Protein AF-K2EXJ9-F1 (afdb_monomer)

Foldseek 3Di:
DVLLVCLLPQDCLLPPVSLVVSVVSLVCCVVPPLVVDDPLVNLLSLLSVLLSCCQNVLALVSLPVSCVPPVVVLLPDPADDLSSLSNLSSLLSSCSSCVDDRPPVSLVSVLVVLLVNLVVDDLNCLSSSLNSLVSSLVSCVVVVVLCPCVSSLVSNVVSCVRNVPCVCVLVSLLSVLLSCCSPVVNNVVSVVSLVVSLVVCVVVVNPSSNVVSVVVNVVSVVVSVVVVD

Nearest PDB structures (foldseek):
  5fd4-assembly2_B  TM=7.852E-01  e=5.693E-10  Streptococcus suis 05ZYH33
  5jub-assembly1_B  TM=9.046E-01  e=5.751E-08  Streptococcus thermophilus LMD-9
  6hua-assembly2_B  TM=8.980E-01  e=5.751E-08  Streptococcus vestibularis F0396
  6hu8-assembly1_A  TM=8.448E-01  e=1.512E-07  Streptococcus vestibularis F0396
  6hua-assembly1_A  TM=8.715E-01  e=3.193E-07  Streptococcus vestibularis F0396

Secondary structure (DSSP, 8-state):
-HHHHHHHH---TT-HHHHHHHHHHHHHHHHHTGGGS-HHHHHHHHHHHHHHHHHHH--THHHHHHHHHHHHHHHH-SS--HHHHHHHHHHHHHHHH-TTTS-HHHHHHHHHHHHHHTTT--HHHHHHHHHHHHHHHHHHHHTT-GGGHHHHHHHHHHHHHHHT--TTHHHHHHHHHHIIIIIT--HHHHHHHHHHHHHHH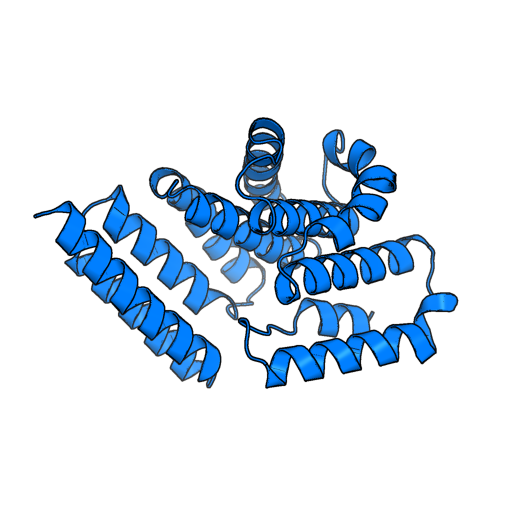HHTT-HHHHHHHHHHHHHHHHHHHHHH-

Structure (mmCIF, N/CA/C/O backbone):
data_AF-K2EXJ9-F1
#
_entry.id   AF-K2EXJ9-F1
#
loop_
_atom_site.group_PDB
_atom_site.id
_atom_site.type_symbol
_atom_site.label_atom_id
_atom_site.label_alt_id
_atom_site.label_comp_id
_atom_site.label_asym_id
_atom_site.label_entity_id
_atom_site.label_seq_id
_atom_site.pdbx_PDB_ins_code
_atom_site.Cartn_x
_atom_site.Cartn_y
_atom_site.Cartn_z
_atom_site.occupancy
_atom_site.B_iso_or_equiv
_atom_site.auth_seq_id
_atom_site.auth_comp_id
_atom_site.auth_asym_id
_atom_site.auth_atom_id
_atom_site.pdbx_PDB_model_num
ATOM 1 N N . LEU A 1 1 ? 4.238 1.779 -22.503 1.00 58.62 1 LEU A N 1
ATOM 2 C CA . LEU A 1 1 ? 3.361 2.870 -21.999 1.00 58.62 1 LEU A CA 1
ATOM 3 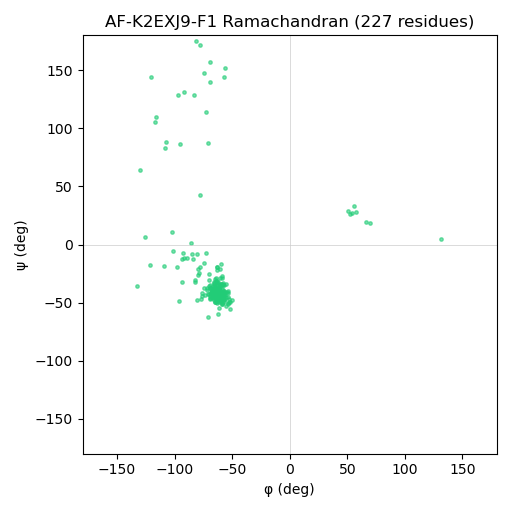C C . LEU A 1 1 ? 1.957 2.392 -21.604 1.00 58.62 1 LEU A C 1
ATOM 5 O O . LEU A 1 1 ? 1.686 2.400 -20.415 1.00 58.62 1 LEU A O 1
ATOM 9 N N . ILE A 1 2 ? 1.091 1.908 -22.511 1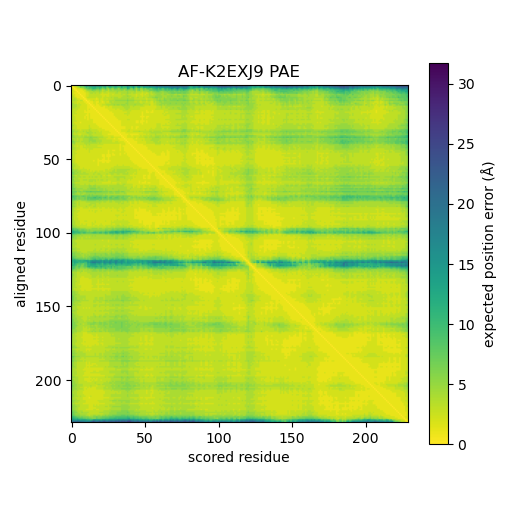.00 69.56 2 ILE A N 1
ATOM 10 C CA . ILE A 1 2 ? -0.303 1.535 -22.151 1.00 69.56 2 ILE A CA 1
ATOM 11 C C . ILE A 1 2 ? -0.388 0.319 -21.208 1.00 69.56 2 ILE A C 1
ATOM 13 O O . ILE A 1 2 ? -1.152 0.341 -20.249 1.00 69.56 2 ILE A O 1
ATOM 17 N N . LEU A 1 3 ? 0.386 -0.744 -21.454 1.00 73.81 3 LEU A N 1
ATOM 18 C CA . LEU A 1 3 ? 0.335 -1.952 -20.615 1.00 73.81 3 LEU A CA 1
ATOM 19 C C . LEU A 1 3 ? 0.955 -1.731 -19.229 1.00 73.81 3 LEU A C 1
ATOM 21 O O . LEU A 1 3 ? 0.366 -2.152 -18.241 1.00 73.81 3 LEU A O 1
ATOM 25 N N . LYS A 1 4 ? 2.061 -0.978 -19.140 1.00 75.31 4 LYS A N 1
ATOM 26 C CA . LYS A 1 4 ? 2.640 -0.533 -17.859 1.00 75.31 4 LYS A CA 1
ATOM 27 C C . LYS A 1 4 ? 1.626 0.262 -17.035 1.00 75.31 4 LYS A C 1
ATOM 29 O O . LYS A 1 4 ? 1.431 -0.023 -15.862 1.00 75.31 4 LYS A O 1
ATOM 34 N N . ASP A 1 5 ? 0.942 1.219 -17.660 1.00 81.56 5 ASP A N 1
ATOM 35 C CA . ASP A 1 5 ? -0.087 2.019 -16.992 1.00 81.56 5 ASP A CA 1
ATOM 36 C C . ASP A 1 5 ? -1.252 1.151 -16.485 1.00 81.56 5 ASP A C 1
ATOM 38 O O . ASP A 1 5 ? -1.730 1.357 -15.371 1.00 81.56 5 ASP A O 1
ATOM 42 N N . LYS A 1 6 ? -1.655 0.122 -17.245 1.00 85.50 6 LYS A N 1
ATOM 43 C CA . LYS A 1 6 ? -2.647 -0.868 -16.795 1.00 85.50 6 LYS A CA 1
ATOM 44 C C . LYS A 1 6 ? -2.152 -1.710 -15.616 1.00 85.50 6 LYS A C 1
ATOM 46 O O . LYS A 1 6 ? -2.871 -1.798 -14.628 1.00 85.50 6 LYS A O 1
ATOM 51 N N . LEU A 1 7 ? -0.947 -2.282 -15.691 1.00 86.88 7 LEU A N 1
ATOM 52 C CA . LEU A 1 7 ? -0.342 -3.078 -14.607 1.00 86.88 7 LEU A CA 1
ATOM 53 C C . LEU A 1 7 ? -0.260 -2.288 -13.304 1.00 86.88 7 LEU A C 1
ATOM 55 O O . LEU A 1 7 ? -0.573 -2.788 -12.219 1.00 86.88 7 LEU A O 1
ATOM 59 N N . ILE A 1 8 ? 0.146 -1.028 -13.441 1.00 83.88 8 ILE A N 1
ATOM 60 C CA . ILE A 1 8 ? 0.188 -0.078 -12.352 1.00 83.88 8 ILE A CA 1
ATOM 61 C C . ILE A 1 8 ? -1.237 0.135 -11.834 1.00 83.88 8 ILE A C 1
ATOM 63 O O . ILE A 1 8 ? -1.488 -0.166 -10.677 1.00 83.88 8 ILE A O 1
ATOM 67 N N . LYS A 1 9 ? -2.190 0.597 -12.649 1.00 85.75 9 LYS A N 1
ATOM 68 C CA . LYS A 1 9 ? -3.523 1.026 -12.183 1.00 85.75 9 LYS A CA 1
ATOM 69 C C . LYS A 1 9 ? -4.436 -0.093 -11.696 1.00 85.75 9 LYS A C 1
ATOM 71 O O . LYS A 1 9 ? -5.304 0.175 -10.869 1.00 85.75 9 LYS A O 1
ATOM 76 N N . PHE A 1 10 ? -4.246 -1.320 -12.163 1.00 88.94 10 PHE A N 1
ATOM 77 C CA . PHE A 1 10 ? -5.118 -2.436 -11.823 1.00 88.94 10 PHE A CA 1
ATOM 78 C C . PHE A 1 10 ? -4.905 -2.906 -10.372 1.00 88.94 10 PHE A C 1
ATOM 80 O O . PHE A 1 10 ? -3.827 -3.394 -10.002 1.00 88.94 10 PHE A O 1
ATOM 87 N N . GLN A 1 11 ? -5.938 -2.717 -9.544 1.00 87.44 11 GLN A N 1
ATOM 88 C CA . GLN A 1 11 ? -5.951 -3.058 -8.121 1.00 87.44 11 GLN A CA 1
ATOM 89 C C . GLN A 1 11 ? -6.609 -4.411 -7.897 1.00 87.44 11 GLN A C 1
ATOM 91 O O . GLN A 1 11 ? -7.740 -4.622 -8.329 1.00 87.44 11 GLN A O 1
ATOM 96 N N . THR A 1 12 ? -5.931 -5.290 -7.165 1.00 91.19 12 THR A N 1
ATOM 97 C CA . THR A 1 12 ? -6.462 -6.619 -6.855 1.00 91.19 12 THR A CA 1
ATOM 98 C C . THR A 1 12 ? -7.204 -6.658 -5.529 1.00 91.19 12 THR A C 1
ATOM 100 O O . THR A 1 12 ? -8.147 -7.417 -5.396 1.00 91.19 12 THR A O 1
ATOM 103 N N . TYR A 1 13 ? -6.804 -5.850 -4.540 1.00 88.50 13 TYR A N 1
ATOM 104 C CA . TYR A 1 13 ? -7.339 -5.914 -3.168 1.00 88.50 13 TYR A CA 1
ATOM 105 C C . TYR A 1 13 ? -7.316 -7.335 -2.567 1.00 88.50 13 TYR A C 1
ATOM 107 O O . TYR A 1 13 ? -8.157 -7.678 -1.735 1.00 88.50 13 TYR A O 1
ATOM 115 N N . GLY A 1 14 ? -6.352 -8.157 -3.003 1.00 88.56 14 GLY A N 1
ATOM 116 C CA . GLY A 1 14 ? -6.221 -9.560 -2.604 1.00 88.56 14 GLY A CA 1
ATOM 117 C C . GLY A 1 14 ? -7.360 -10.467 -3.081 1.00 88.56 14 GLY A C 1
ATOM 118 O O . GLY A 1 14 ? -7.608 -11.480 -2.445 1.00 88.56 14 GLY A O 1
ATOM 119 N N . ASP A 1 15 ? -8.130 -10.059 -4.088 1.00 95.56 15 ASP A N 1
ATOM 120 C CA . ASP A 1 15 ? -9.179 -10.873 -4.710 1.00 95.56 15 ASP A CA 1
ATOM 121 C C . ASP A 1 15 ? -8.586 -11.813 -5.763 1.00 95.56 15 ASP A C 1
ATOM 123 O O . ASP A 1 15 ? -7.839 -11.353 -6.629 1.00 95.56 15 ASP A O 1
ATOM 127 N N . ASP A 1 16 ? -8.917 -13.103 -5.676 1.00 95.12 16 ASP A N 1
ATOM 128 C CA . ASP A 1 16 ? -8.298 -14.165 -6.480 1.00 95.12 16 ASP A CA 1
ATOM 129 C C . ASP A 1 16 ? -8.562 -13.983 -7.983 1.00 95.12 16 ASP A C 1
ATOM 131 O O . ASP A 1 16 ? -7.632 -14.072 -8.785 1.00 95.12 16 ASP A O 1
ATOM 135 N N . ASP A 1 17 ? -9.790 -13.616 -8.372 1.00 95.69 17 ASP A N 1
ATOM 136 C CA . ASP A 1 17 ? -10.13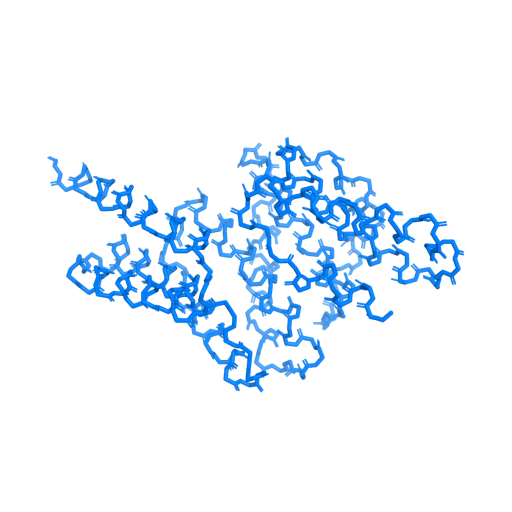9 -13.373 -9.778 1.00 95.69 17 ASP A CA 1
ATOM 137 C C . ASP A 1 17 ? -9.331 -12.193 -10.344 1.00 95.69 17 ASP A C 1
ATOM 139 O O . ASP A 1 17 ? -8.814 -12.235 -11.465 1.00 95.69 17 ASP A O 1
ATOM 143 N N . ARG A 1 18 ? -9.169 -11.116 -9.562 1.00 96.00 18 ARG A N 1
ATOM 144 C CA . ARG A 1 18 ? -8.326 -9.979 -9.966 1.00 96.00 18 ARG A CA 1
ATOM 145 C C . ARG A 1 18 ? -6.839 -10.334 -9.961 1.00 96.00 18 ARG A C 1
ATOM 147 O O . ARG A 1 18 ? -6.106 -9.811 -10.798 1.00 96.00 18 ARG A O 1
ATOM 154 N N . ILE A 1 19 ? -6.369 -11.168 -9.037 1.00 96.81 19 ILE A N 1
ATOM 155 C CA . ILE A 1 19 ? -4.983 -11.658 -9.031 1.00 96.81 19 ILE A CA 1
ATOM 156 C C . ILE A 1 19 ? -4.705 -12.396 -10.340 1.00 96.81 19 ILE A C 1
ATOM 158 O O . ILE A 1 19 ? -3.791 -11.986 -11.054 1.00 96.81 19 ILE A O 1
ATOM 162 N N . GLN A 1 20 ? -5.566 -13.341 -10.725 1.00 96.44 20 GLN A N 1
ATOM 163 C CA . GLN A 1 20 ? -5.427 -14.085 -11.977 1.00 96.44 20 GLN A CA 1
ATOM 164 C C . GLN A 1 20 ? -5.403 -13.155 -13.203 1.00 96.44 20 GLN A C 1
ATOM 166 O O . GLN A 1 20 ? -4.515 -13.245 -14.048 1.00 96.44 20 GLN A O 1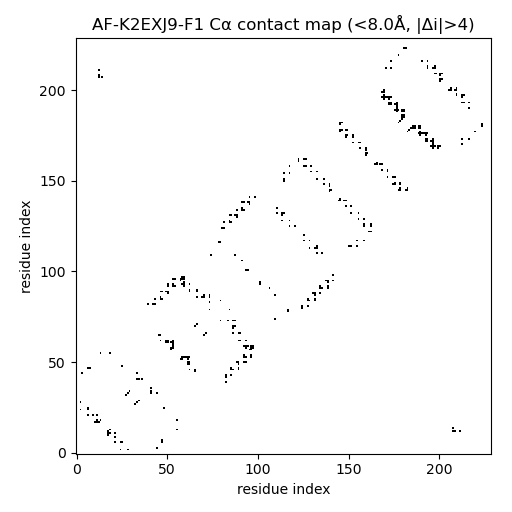
ATOM 171 N N . VAL A 1 21 ? -6.324 -12.188 -13.287 1.00 95.44 21 VAL A N 1
ATOM 172 C CA . VAL A 1 21 ? -6.333 -11.209 -14.395 1.00 95.44 21 VAL A CA 1
ATOM 173 C C . VAL A 1 21 ? -5.030 -10.404 -14.455 1.00 95.44 21 VAL A C 1
ATOM 175 O O . VAL A 1 21 ? -4.576 -10.007 -15.534 1.00 95.44 21 VAL A O 1
ATOM 178 N N . LYS A 1 22 ? -4.426 -10.116 -13.298 1.00 95.56 22 LYS A N 1
ATOM 179 C CA . LYS A 1 22 ? -3.161 -9.388 -13.233 1.00 95.56 22 LYS A CA 1
ATOM 180 C C . LYS A 1 22 ? -1.977 -10.264 -13.649 1.00 95.56 22 LYS A C 1
ATOM 182 O O . LYS A 1 22 ? -1.106 -9.744 -14.344 1.00 95.56 22 LYS A O 1
ATOM 187 N N . GLU A 1 23 ? -1.975 -11.547 -13.296 1.00 95.88 23 GLU A N 1
ATOM 188 C CA . GLU A 1 23 ? -0.999 -12.542 -13.770 1.00 95.88 23 GLU A CA 1
ATOM 189 C C . GLU A 1 23 ? -1.028 -12.657 -15.298 1.00 95.88 23 GLU A C 1
ATOM 191 O O . GLU A 1 23 ? -0.008 -12.426 -15.946 1.00 95.88 23 GLU A O 1
ATOM 196 N N . GLU A 1 24 ? -2.209 -12.849 -15.894 1.00 95.12 24 GLU A N 1
ATOM 197 C CA . GLU A 1 24 ? -2.384 -12.914 -17.357 1.00 95.12 24 GLU A CA 1
ATOM 198 C C . GLU A 1 24 ? -1.886 -11.633 -18.059 1.00 95.12 24 GLU A C 1
ATOM 200 O O . GLU A 1 24 ? -1.343 -11.655 -19.171 1.00 95.12 24 GLU A O 1
ATOM 205 N N . LEU A 1 25 ? -2.057 -10.471 -17.414 1.00 94.50 25 LEU A N 1
ATOM 206 C CA . LEU A 1 25 ? -1.555 -9.203 -17.940 1.00 94.50 25 LEU A CA 1
ATOM 207 C C . LEU A 1 25 ? -0.023 -9.142 -17.928 1.00 94.50 25 LEU A C 1
ATOM 209 O O . LEU A 1 25 ? 0.558 -8.576 -18.859 1.00 94.50 25 LEU A O 1
ATOM 213 N N . PHE A 1 26 ? 0.623 -9.692 -16.900 1.00 95.38 26 PHE A N 1
ATOM 214 C CA . PHE A 1 26 ? 2.076 -9.793 -16.840 1.00 95.38 26 PHE A CA 1
ATOM 215 C C . PHE A 1 26 ? 2.621 -10.796 -17.854 1.00 95.38 26 PHE A C 1
ATOM 217 O O . PHE A 1 26 ? 3.529 -10.433 -18.603 1.00 95.38 26 PHE A O 1
ATOM 224 N N . GLU A 1 27 ? 2.033 -11.991 -17.959 1.00 95.19 27 GLU A N 1
ATOM 225 C CA . GLU A 1 27 ? 2.410 -13.001 -18.961 1.00 95.19 27 GLU A CA 1
ATOM 226 C C . GLU A 1 27 ? 2.423 -12.392 -20.363 1.00 95.19 27 GLU A C 1
ATOM 228 O O . GLU A 1 27 ? 3.436 -12.420 -21.062 1.00 95.19 27 GLU A O 1
ATOM 233 N N . ARG A 1 28 ? 1.349 -11.685 -20.729 1.00 93.38 28 ARG A N 1
ATOM 234 C CA . ARG A 1 28 ? 1.260 -10.984 -22.014 1.00 93.38 28 ARG A CA 1
ATOM 235 C C . ARG A 1 28 ? 2.365 -9.942 -22.214 1.00 93.38 28 ARG A C 1
ATOM 237 O O . ARG A 1 28 ? 2.785 -9.694 -23.346 1.00 93.38 28 ARG A O 1
ATOM 244 N N . VAL A 1 29 ? 2.788 -9.260 -21.149 1.00 93.56 29 VAL A N 1
ATOM 245 C CA . VAL A 1 29 ? 3.884 -8.282 -21.209 1.00 93.56 29 VAL A CA 1
ATOM 246 C C . VAL A 1 29 ? 5.209 -8.992 -21.473 1.00 93.56 29 VAL A C 1
ATOM 248 O O . VAL A 1 29 ? 5.937 -8.562 -22.373 1.00 93.56 29 VAL A O 1
ATOM 251 N N . TYR A 1 30 ? 5.484 -10.083 -20.758 1.00 94.50 30 TYR A N 1
ATOM 252 C CA . TYR A 1 30 ? 6.691 -10.890 -20.931 1.00 94.50 30 TYR A CA 1
ATOM 253 C C . TYR A 1 30 ? 6.762 -11.554 -22.310 1.00 94.50 30 TYR A C 1
ATOM 255 O O . TYR A 1 30 ? 7.774 -11.421 -22.991 1.00 94.50 30 TYR A O 1
ATOM 263 N N . GLU A 1 31 ? 5.677 -12.168 -22.781 1.00 94.69 31 GLU A N 1
ATOM 264 C CA . GLU A 1 31 ? 5.664 -12.913 -24.046 1.00 94.69 31 GLU A CA 1
ATOM 265 C C . GLU A 1 31 ? 5.782 -12.040 -25.300 1.00 94.69 31 GLU A C 1
ATOM 267 O O . GLU A 1 31 ? 6.248 -12.506 -26.342 1.00 94.69 31 GLU A O 1
ATOM 272 N N . HIS A 1 32 ? 5.290 -10.800 -25.259 1.00 92.75 32 HIS A N 1
ATOM 273 C CA . HIS A 1 32 ? 5.116 -10.005 -26.481 1.00 92.75 32 HIS A CA 1
ATOM 274 C C . HIS A 1 32 ? 5.878 -8.684 -26.500 1.00 92.75 32 HIS A C 1
ATOM 276 O O . HIS A 1 32 ? 6.020 -8.097 -27.575 1.00 92.75 32 HIS A O 1
ATOM 282 N N . TYR A 1 33 ? 6.322 -8.175 -25.348 1.00 91.38 33 TYR A N 1
ATOM 283 C CA . TYR A 1 33 ? 6.849 -6.811 -25.267 1.00 91.38 33 TYR A CA 1
ATOM 284 C C . TYR A 1 33 ? 8.172 -6.702 -24.511 1.00 91.38 33 TYR A C 1
ATOM 286 O O . TYR A 1 33 ? 8.992 -5.878 -24.913 1.00 91.38 33 TYR A O 1
ATOM 294 N N . TYR A 1 34 ? 8.392 -7.494 -23.460 1.00 93.25 34 TYR A N 1
ATOM 295 C CA . TYR A 1 34 ? 9.481 -7.293 -22.498 1.00 93.25 34 TYR A CA 1
ATOM 296 C C . TYR A 1 34 ? 10.871 -7.192 -23.143 1.00 93.25 34 TYR A C 1
ATOM 298 O O . TYR A 1 34 ? 11.538 -6.176 -22.960 1.00 93.25 34 TYR A O 1
ATOM 306 N N . ASP A 1 35 ? 11.251 -8.147 -23.996 1.00 94.19 35 ASP A N 1
ATOM 307 C CA . ASP A 1 35 ? 12.577 -8.175 -24.644 1.00 94.19 35 ASP A CA 1
ATOM 308 C C . ASP A 1 35 ? 12.839 -6.983 -25.581 1.00 94.19 35 ASP A C 1
ATOM 310 O O . ASP A 1 35 ? 13.981 -6.673 -25.917 1.00 94.19 35 ASP A O 1
ATOM 314 N N . SER A 1 36 ? 11.777 -6.300 -26.018 1.00 93.00 36 SER A N 1
ATOM 315 C CA . SER A 1 36 ? 11.865 -5.113 -26.877 1.00 93.00 36 SER A CA 1
ATOM 316 C C . SER A 1 36 ? 11.891 -3.792 -26.101 1.00 93.00 36 SER A C 1
ATOM 318 O O . SER A 1 36 ? 12.063 -2.728 -26.703 1.00 93.00 36 SER A O 1
ATOM 320 N N . LEU A 1 37 ? 11.686 -3.832 -24.781 1.00 91.81 37 LEU A N 1
ATOM 321 C CA . LEU A 1 37 ? 11.698 -2.641 -23.940 1.00 91.81 37 LEU A CA 1
ATOM 322 C C . LEU A 1 37 ? 13.133 -2.137 -23.724 1.00 91.81 37 LEU A C 1
ATOM 324 O O . LEU A 1 37 ? 14.055 -2.946 -23.613 1.00 91.81 37 LEU A O 1
ATOM 328 N N . PRO A 1 38 ? 13.332 -0.813 -23.590 1.00 91.81 38 PRO A N 1
ATOM 329 C CA . PRO A 1 38 ? 14.564 -0.267 -23.032 1.00 91.81 38 PRO A CA 1
ATOM 330 C C . PRO A 1 38 ? 14.840 -0.833 -21.635 1.00 91.81 38 PRO A C 1
ATOM 332 O O . PRO A 1 38 ? 13.900 -1.123 -20.897 1.00 91.81 38 PRO A O 1
ATOM 335 N N . GLU A 1 39 ? 16.112 -0.908 -21.250 1.00 89.00 39 GLU A N 1
ATOM 336 C CA . GLU A 1 39 ? 16.561 -1.439 -19.953 1.00 89.00 39 GLU A CA 1
ATOM 337 C C . GLU A 1 39 ? 15.807 -0.819 -18.763 1.00 89.00 39 GLU A C 1
ATOM 339 O O . GLU A 1 39 ? 15.229 -1.537 -17.949 1.00 89.00 39 GLU A O 1
ATOM 344 N N . ASP A 1 40 ? 15.679 0.512 -18.728 1.00 87.31 40 ASP A N 1
ATOM 345 C CA . ASP A 1 40 ? 14.938 1.222 -17.676 1.00 87.31 40 ASP A CA 1
ATOM 346 C C . ASP A 1 40 ? 13.462 0.788 -17.567 1.00 87.31 40 ASP A C 1
ATOM 348 O O . ASP A 1 40 ? 12.883 0.781 -16.478 1.00 87.31 40 ASP A O 1
ATOM 352 N N . GLU A 1 41 ? 12.823 0.434 -18.684 1.00 89.25 41 GLU A N 1
ATOM 353 C CA . GLU A 1 41 ? 11.435 -0.037 -18.699 1.00 89.25 41 GLU A CA 1
ATOM 354 C C . GLU A 1 41 ? 11.335 -1.527 -18.347 1.00 89.25 41 GLU A C 1
ATOM 356 O O . GLU A 1 41 ? 10.349 -1.928 -17.727 1.00 89.25 41 GLU A O 1
ATOM 361 N N . GLN A 1 42 ? 12.350 -2.335 -18.672 1.00 92.00 42 GLN A N 1
ATOM 362 C CA . GLN A 1 42 ? 12.443 -3.723 -18.206 1.00 92.00 42 GLN A CA 1
ATOM 363 C C . GLN A 1 42 ? 12.556 -3.776 -16.680 1.00 92.00 42 GLN A C 1
ATOM 365 O O . GLN A 1 42 ? 11.794 -4.499 -16.039 1.00 92.00 42 GLN A O 1
ATOM 370 N N . ILE A 1 43 ? 13.412 -2.936 -16.084 1.00 90.69 43 ILE A N 1
ATOM 371 C CA . ILE A 1 43 ? 13.545 -2.820 -14.623 1.00 90.69 43 ILE A CA 1
ATOM 372 C C . ILE A 1 43 ? 12.206 -2.421 -13.992 1.00 90.69 43 ILE A C 1
ATOM 374 O O . ILE A 1 43 ? 11.796 -3.000 -12.987 1.00 90.69 43 ILE A O 1
ATOM 378 N N . ALA A 1 44 ? 11.488 -1.468 -14.594 1.00 91.25 44 ALA A N 1
ATOM 379 C CA . ALA A 1 44 ? 10.178 -1.048 -14.103 1.00 91.25 44 ALA A CA 1
ATOM 380 C C . ALA A 1 44 ? 9.147 -2.192 -14.117 1.00 91.25 44 ALA A C 1
ATOM 382 O O . ALA A 1 44 ? 8.398 -2.354 -13.151 1.00 91.25 44 ALA A O 1
ATOM 383 N N . VAL A 1 45 ? 9.100 -2.985 -15.193 1.00 94.06 45 VAL A N 1
ATOM 384 C CA . VAL A 1 45 ? 8.206 -4.152 -15.295 1.00 94.06 45 VAL A CA 1
ATOM 385 C C . VAL A 1 45 ? 8.600 -5.230 -14.286 1.00 94.06 45 VAL A C 1
ATOM 387 O O . VAL A 1 45 ? 7.731 -5.713 -13.565 1.00 94.06 45 VAL A O 1
ATOM 390 N N . SER A 1 46 ? 9.890 -5.533 -14.159 1.00 94.81 46 SER A N 1
ATOM 391 C CA . SER A 1 46 ? 10.397 -6.520 -13.202 1.00 94.81 46 SER A CA 1
ATOM 392 C C . SER A 1 46 ? 10.143 -6.110 -11.751 1.00 94.81 46 SER A C 1
ATOM 394 O O . SER A 1 46 ? 9.729 -6.938 -10.947 1.00 94.81 46 SER A O 1
ATOM 396 N N . ALA A 1 47 ? 10.275 -4.823 -11.412 1.00 95.50 47 ALA A N 1
ATOM 397 C CA . ALA A 1 47 ? 9.914 -4.312 -10.088 1.00 95.50 47 ALA A CA 1
ATOM 398 C C . ALA A 1 47 ? 8.410 -4.436 -9.805 1.00 95.50 47 ALA A C 1
ATOM 400 O O . ALA A 1 47 ? 8.017 -4.730 -8.673 1.00 95.50 47 ALA A O 1
ATOM 401 N N . LEU A 1 48 ? 7.560 -4.216 -10.816 1.00 95.00 48 LEU A N 1
ATOM 402 C CA . LEU A 1 48 ? 6.112 -4.397 -10.696 1.00 95.00 48 LEU A CA 1
ATOM 403 C C . LEU A 1 48 ? 5.734 -5.864 -10.487 1.00 95.00 48 LEU A C 1
ATOM 405 O O . LEU A 1 48 ? 4.911 -6.125 -9.610 1.00 95.00 48 LEU A O 1
ATOM 409 N N . GLN A 1 49 ? 6.324 -6.777 -11.266 1.00 96.44 49 GLN A N 1
ATOM 410 C CA . GLN A 1 49 ? 6.120 -8.223 -11.139 1.00 96.44 49 GLN A CA 1
ATOM 411 C C . GLN A 1 49 ? 6.579 -8.697 -9.763 1.00 96.44 49 GLN A C 1
ATOM 413 O O . GLN A 1 49 ? 5.770 -9.211 -9.006 1.00 96.44 49 GLN A O 1
ATOM 418 N N . ALA A 1 50 ? 7.823 -8.401 -9.379 1.00 97.38 50 ALA A N 1
ATOM 419 C CA . ALA A 1 50 ? 8.358 -8.793 -8.080 1.00 97.38 50 ALA A CA 1
ATOM 420 C C . ALA A 1 50 ? 7.507 -8.246 -6.924 1.00 97.38 50 ALA A C 1
ATOM 422 O O . ALA A 1 50 ? 7.197 -8.967 -5.985 1.00 97.38 50 ALA A O 1
ATOM 423 N N . SER A 1 51 ? 7.054 -6.987 -7.000 1.00 96.62 51 SER A N 1
ATOM 424 C CA . SER A 1 51 ? 6.179 -6.418 -5.959 1.00 96.62 51 SER A CA 1
ATOM 425 C C . SER A 1 51 ? 4.846 -7.155 -5.864 1.00 96.62 51 SER A C 1
ATOM 427 O O . SER A 1 51 ? 4.241 -7.202 -4.796 1.00 96.62 51 SER A O 1
ATOM 429 N N . PHE A 1 52 ? 4.344 -7.644 -6.994 1.00 96.50 52 PHE A N 1
ATOM 430 C CA . PHE A 1 52 ? 3.106 -8.398 -7.058 1.00 96.50 52 PHE A CA 1
ATOM 431 C C . PHE A 1 52 ? 3.300 -9.827 -6.543 1.00 96.50 52 PHE A C 1
ATOM 433 O O . PHE A 1 52 ? 2.516 -10.246 -5.699 1.00 96.50 52 PHE A O 1
ATOM 440 N N . ASP A 1 53 ? 4.377 -10.503 -6.939 1.00 97.50 53 ASP A N 1
ATOM 441 C CA . ASP A 1 53 ? 4.720 -11.846 -6.466 1.00 97.50 53 ASP A CA 1
ATOM 442 C C . ASP A 1 53 ? 4.908 -11.861 -4.951 1.00 97.50 53 ASP A C 1
ATOM 444 O O . ASP A 1 53 ? 4.250 -12.641 -4.274 1.00 97.50 53 ASP A O 1
ATOM 448 N N . VAL A 1 54 ? 5.686 -10.918 -4.397 1.00 97.12 54 VAL A N 1
ATOM 449 C CA . VAL A 1 54 ? 5.853 -10.778 -2.938 1.00 97.12 54 VAL A CA 1
ATOM 450 C C . VAL A 1 54 ? 4.500 -10.584 -2.243 1.00 97.12 54 VAL A C 1
ATOM 452 O O . VAL A 1 54 ? 4.282 -11.125 -1.162 1.00 97.12 54 VAL A O 1
ATOM 455 N N . PHE A 1 55 ? 3.589 -9.802 -2.834 1.00 94.69 55 PHE A N 1
ATOM 456 C CA . PHE A 1 55 ? 2.263 -9.569 -2.259 1.00 94.69 55 PHE A CA 1
ATOM 457 C C . PHE A 1 55 ? 1.386 -10.828 -2.278 1.00 94.69 55 PHE A C 1
ATOM 459 O O . PHE A 1 55 ? 0.693 -11.085 -1.299 1.00 94.69 55 PHE A O 1
ATOM 466 N N . VAL A 1 56 ? 1.393 -11.588 -3.376 1.00 94.94 56 VAL A N 1
ATOM 467 C CA . VAL A 1 56 ? 0.548 -12.782 -3.545 1.00 94.94 56 VAL A CA 1
ATOM 468 C C . VAL A 1 56 ? 1.096 -13.972 -2.758 1.00 94.94 56 VAL A C 1
ATOM 470 O O . VAL A 1 56 ? 0.326 -14.704 -2.143 1.00 94.94 56 VAL A O 1
ATOM 473 N N . SER A 1 57 ? 2.414 -14.170 -2.765 1.00 95.56 57 SER A N 1
ATOM 474 C CA . SER A 1 57 ? 3.060 -15.316 -2.121 1.00 95.56 57 SER A CA 1
ATOM 475 C C . SER A 1 57 ? 3.423 -15.076 -0.657 1.00 95.56 57 SER A C 1
ATOM 477 O O . SER A 1 57 ? 3.839 -16.018 0.016 1.00 95.56 57 SER A O 1
ATOM 479 N N . GLU A 1 58 ? 3.344 -13.825 -0.191 1.00 94.38 58 GLU A N 1
ATOM 480 C CA . GLU A 1 58 ? 3.868 -13.372 1.105 1.00 94.38 58 GLU A CA 1
ATOM 481 C C . GLU A 1 58 ? 5.363 -13.707 1.303 1.00 94.38 58 GLU A C 1
ATOM 483 O O . GLU A 1 58 ? 5.842 -13.842 2.429 1.00 94.38 58 GLU A O 1
ATOM 488 N N . ASP A 1 59 ? 6.127 -13.819 0.208 1.00 95.44 59 ASP A N 1
ATOM 489 C CA . ASP A 1 59 ? 7.553 -14.165 0.231 1.00 95.44 59 ASP A CA 1
ATOM 490 C C . ASP A 1 59 ? 8.404 -13.013 -0.307 1.00 95.44 59 ASP A C 1
ATOM 492 O O . ASP A 1 59 ? 8.431 -12.727 -1.503 1.00 95.44 59 ASP A O 1
ATOM 496 N N . ALA A 1 60 ? 9.151 -12.364 0.591 1.00 94.62 60 ALA A N 1
ATOM 497 C CA . ALA A 1 60 ? 10.065 -11.277 0.246 1.00 94.62 60 ALA A CA 1
ATOM 498 C C . ALA A 1 60 ? 11.180 -11.696 -0.735 1.00 94.62 60 ALA A C 1
ATOM 500 O O . ALA A 1 60 ? 11.734 -10.824 -1.409 1.00 94.62 60 ALA A O 1
ATOM 501 N N . GLY A 1 61 ? 11.484 -12.995 -0.845 1.00 94.50 61 GLY A N 1
ATOM 502 C CA . GLY A 1 61 ? 12.537 -13.539 -1.705 1.00 94.50 61 GLY A CA 1
ATOM 503 C C . GLY A 1 61 ? 12.369 -13.210 -3.190 1.00 94.50 61 GLY A C 1
ATOM 504 O O . GLY A 1 61 ? 13.369 -13.024 -3.883 1.00 94.50 61 GLY A O 1
ATOM 505 N N . PHE A 1 62 ? 11.132 -13.029 -3.672 1.00 95.44 62 PHE A N 1
ATOM 506 C CA . PHE A 1 62 ? 10.864 -12.599 -5.053 1.00 95.44 62 PHE A CA 1
ATOM 507 C C . PHE A 1 62 ? 11.408 -11.195 -5.370 1.00 95.44 62 PHE A C 1
ATOM 509 O O . PHE A 1 62 ? 11.648 -10.873 -6.533 1.00 95.44 62 PHE A O 1
ATOM 516 N N . GLY A 1 63 ? 11.626 -10.357 -4.352 1.00 94.44 63 GLY A N 1
ATOM 517 C CA . GLY A 1 63 ? 12.166 -9.006 -4.506 1.00 94.44 63 GLY A CA 1
ATOM 518 C C . GLY A 1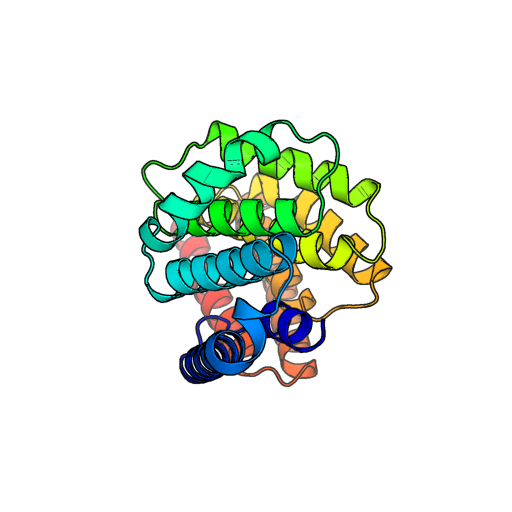 63 ? 13.666 -8.868 -4.253 1.00 94.44 63 GLY A C 1
ATOM 519 O O . GLY A 1 63 ? 14.254 -7.880 -4.696 1.00 94.44 63 GLY A O 1
ATOM 520 N N . ASP A 1 64 ? 14.287 -9.822 -3.551 1.00 94.94 64 ASP A N 1
ATOM 521 C CA . ASP A 1 64 ? 15.630 -9.651 -2.977 1.00 94.94 64 ASP A CA 1
ATOM 522 C C . ASP A 1 64 ? 16.692 -9.385 -4.062 1.00 94.94 64 ASP A C 1
ATOM 524 O O . ASP A 1 64 ? 17.418 -8.398 -3.973 1.00 94.94 64 ASP A O 1
ATOM 528 N N . ALA A 1 65 ? 16.715 -10.172 -5.146 1.00 95.06 65 ALA A N 1
ATOM 529 C CA . ALA A 1 65 ? 17.699 -10.002 -6.223 1.00 95.06 65 ALA A CA 1
ATOM 530 C C . ALA A 1 65 ? 17.634 -8.612 -6.885 1.00 95.06 65 ALA A C 1
ATOM 532 O O . ALA A 1 65 ? 18.665 -7.996 -7.154 1.00 95.06 65 ALA A O 1
ATOM 533 N N . LEU A 1 66 ? 16.423 -8.092 -7.112 1.00 95.12 66 LEU A N 1
ATOM 534 C CA . LEU A 1 66 ? 16.232 -6.784 -7.740 1.00 95.12 66 LEU A CA 1
ATOM 535 C C . LEU A 1 66 ? 16.617 -5.639 -6.792 1.00 95.12 66 LEU A C 1
ATOM 537 O O . LEU A 1 66 ? 17.169 -4.621 -7.218 1.00 95.12 66 LEU A O 1
ATOM 541 N N . LEU A 1 67 ? 16.327 -5.794 -5.498 1.00 95.88 67 LEU A N 1
ATOM 542 C CA . LEU A 1 67 ? 16.716 -4.818 -4.485 1.00 95.88 67 LEU A CA 1
ATOM 543 C C . LEU A 1 67 ? 18.238 -4.791 -4.292 1.00 95.88 67 LEU A C 1
ATOM 545 O O . LEU A 1 67 ? 18.812 -3.703 -4.219 1.00 95.88 67 LEU A O 1
ATOM 549 N N . ASP A 1 68 ? 18.893 -5.949 -4.270 1.00 94.94 68 ASP A N 1
ATOM 550 C CA . ASP A 1 68 ? 20.349 -6.047 -4.131 1.00 94.94 68 ASP A CA 1
ATOM 551 C C . ASP A 1 68 ? 21.087 -5.354 -5.287 1.00 94.94 68 ASP A C 1
ATOM 553 O O . ASP A 1 68 ? 22.103 -4.690 -5.067 1.00 94.94 68 ASP A O 1
ATOM 557 N N . GLU A 1 69 ? 20.559 -5.448 -6.510 1.00 93.56 69 GLU A N 1
ATOM 558 C CA . GLU A 1 69 ? 21.178 -4.848 -7.694 1.00 93.56 69 GLU A CA 1
ATOM 559 C C . GLU A 1 69 ? 20.956 -3.326 -7.787 1.00 93.56 69 GLU A C 1
ATOM 561 O O . GLU A 1 69 ? 21.903 -2.569 -8.026 1.00 93.56 69 GLU A O 1
ATOM 566 N N . TYR A 1 70 ? 19.721 -2.850 -7.579 1.00 91.25 70 TYR A N 1
ATOM 567 C CA . TYR A 1 70 ? 19.347 -1.472 -7.935 1.00 91.25 70 TYR A CA 1
ATOM 568 C C . TYR A 1 70 ? 19.109 -0.537 -6.738 1.00 91.25 70 TYR A C 1
ATOM 570 O O . TYR A 1 70 ? 19.134 0.691 -6.895 1.00 91.25 70 TYR A O 1
ATOM 578 N N . PHE A 1 71 ? 18.883 -1.059 -5.527 1.00 93.19 71 PHE A N 1
ATOM 579 C CA . PHE A 1 71 ? 18.328 -0.245 -4.439 1.00 93.19 71 PHE A CA 1
ATOM 580 C C . PHE A 1 71 ? 19.346 0.671 -3.752 1.00 93.19 71 PHE A C 1
ATOM 582 O O . PHE A 1 71 ? 18.964 1.718 -3.226 1.00 93.19 71 PHE A O 1
ATOM 589 N N . GLU A 1 72 ? 20.644 0.351 -3.783 1.00 92.56 72 GLU A N 1
ATOM 590 C CA . GLU A 1 72 ? 21.678 1.208 -3.177 1.00 92.56 72 GLU A CA 1
ATOM 591 C C . GLU A 1 72 ? 21.682 2.626 -3.760 1.00 92.56 72 GLU A C 1
ATOM 593 O O . GLU A 1 72 ? 21.796 3.613 -3.027 1.00 92.56 72 GLU A O 1
ATOM 598 N N . GLN A 1 73 ? 21.468 2.754 -5.072 1.00 88.44 73 GLN A N 1
ATOM 599 C CA . GLN A 1 73 ? 21.393 4.063 -5.716 1.00 88.44 73 GLN A CA 1
ATOM 600 C C . GLN A 1 73 ? 20.149 4.837 -5.266 1.00 88.44 73 GLN A C 1
ATOM 602 O O . GLN A 1 73 ? 20.237 6.037 -4.994 1.00 88.44 73 GLN A O 1
ATOM 607 N N . VAL A 1 74 ? 19.009 4.153 -5.119 1.00 92.81 74 VAL A N 1
ATOM 608 C CA . VAL A 1 74 ? 17.733 4.746 -4.687 1.00 92.81 74 VAL A CA 1
ATOM 609 C C . VAL A 1 74 ? 17.871 5.410 -3.314 1.00 92.81 74 VAL A C 1
ATOM 611 O O . VAL A 1 74 ? 17.404 6.536 -3.115 1.00 92.81 74 VAL A O 1
ATOM 614 N N . LYS A 1 75 ? 18.589 4.770 -2.380 1.00 91.88 75 LYS A N 1
ATOM 615 C CA . LYS A 1 75 ? 18.794 5.270 -1.006 1.00 91.88 75 LYS A CA 1
ATOM 616 C C . LYS A 1 75 ? 19.424 6.667 -0.968 1.00 91.88 75 LYS A C 1
ATOM 618 O O . LYS A 1 75 ? 19.071 7.474 -0.107 1.00 91.88 75 LYS A O 1
ATOM 623 N N . ILE A 1 76 ? 20.312 6.975 -1.916 1.00 91.06 76 ILE A N 1
ATOM 624 C CA . ILE A 1 76 ? 21.072 8.236 -1.952 1.00 91.06 76 ILE A CA 1
ATOM 625 C C . ILE A 1 76 ? 20.527 9.277 -2.945 1.00 91.06 76 ILE A C 1
ATOM 627 O O . ILE A 1 76 ? 21.018 10.410 -2.968 1.00 91.06 76 ILE A O 1
ATOM 631 N N . ARG A 1 77 ? 19.511 8.943 -3.759 1.00 90.81 77 ARG A N 1
ATOM 632 C CA . ARG A 1 77 ? 18.895 9.877 -4.726 1.00 90.81 77 ARG A CA 1
ATOM 633 C C . ARG A 1 77 ? 18.376 11.134 -4.032 1.00 90.81 77 ARG A C 1
ATOM 635 O O . ARG A 1 77 ? 17.841 11.056 -2.933 1.00 90.81 77 ARG A O 1
ATOM 642 N N . LYS A 1 78 ? 18.476 12.302 -4.672 1.00 87.69 78 LYS A N 1
ATOM 643 C CA . LYS A 1 78 ? 17.897 13.544 -4.121 1.00 87.69 78 LYS A CA 1
ATOM 644 C C . LYS A 1 78 ? 16.400 13.658 -4.386 1.00 87.69 78 LYS A C 1
ATOM 646 O O . LYS A 1 78 ? 15.676 13.905 -3.438 1.00 87.69 78 LYS A O 1
ATOM 651 N N . ASN A 1 79 ? 15.997 13.419 -5.633 1.00 86.88 79 ASN A N 1
ATOM 652 C CA . ASN A 1 79 ? 14.609 13.380 -6.089 1.00 86.88 79 ASN A CA 1
ATOM 653 C C . ASN A 1 79 ? 14.346 11.989 -6.676 1.00 86.88 79 ASN A C 1
ATOM 655 O O . ASN A 1 79 ? 15.254 11.424 -7.298 1.00 86.88 79 ASN A O 1
ATOM 659 N N . TYR A 1 80 ? 13.141 11.454 -6.495 1.00 90.88 80 TYR A N 1
ATOM 660 C CA . TYR A 1 80 ? 12.779 10.132 -7.006 1.00 90.88 80 TYR A CA 1
ATOM 661 C C . TYR A 1 80 ? 12.150 10.195 -8.399 1.00 90.88 80 TYR A C 1
ATOM 663 O O . TYR A 1 80 ? 11.214 10.955 -8.638 1.00 90.88 80 TYR A O 1
ATOM 671 N N . SER A 1 81 ? 12.644 9.348 -9.298 1.00 89.38 81 SER A N 1
ATOM 672 C CA . SER A 1 81 ? 11.973 8.989 -10.548 1.00 89.38 81 SER A CA 1
ATOM 673 C C . SER A 1 81 ? 10.849 7.973 -10.305 1.00 89.38 81 SER A C 1
ATOM 675 O O . SER A 1 81 ? 10.730 7.394 -9.225 1.00 89.38 81 SER A O 1
ATOM 677 N N . VAL A 1 82 ? 10.042 7.695 -11.332 1.00 88.25 82 VAL A N 1
ATOM 678 C CA . VAL A 1 82 ? 9.045 6.610 -11.290 1.00 88.25 82 VAL A CA 1
ATOM 679 C C . VAL A 1 82 ? 9.690 5.256 -10.969 1.00 88.25 82 VAL A C 1
ATOM 681 O O . VAL A 1 82 ? 9.143 4.511 -10.160 1.00 88.25 82 VAL A O 1
ATOM 684 N N . ASN A 1 83 ? 10.862 4.958 -11.534 1.00 89.56 83 ASN A N 1
ATOM 685 C CA . ASN A 1 83 ? 11.570 3.702 -11.281 1.00 89.56 83 ASN A CA 1
ATOM 686 C C . ASN A 1 83 ? 12.082 3.615 -9.839 1.00 89.56 83 ASN A C 1
ATOM 688 O O . ASN A 1 83 ? 11.930 2.578 -9.198 1.00 89.56 83 ASN A O 1
ATOM 692 N N . ASP A 1 84 ? 12.596 4.722 -9.291 1.00 93.19 84 ASP A N 1
ATOM 693 C CA . ASP A 1 84 ? 12.977 4.778 -7.875 1.00 93.19 84 ASP A CA 1
ATOM 694 C C . ASP A 1 84 ? 11.766 4.479 -6.974 1.00 93.19 84 ASP A C 1
ATOM 696 O O . ASP A 1 84 ? 11.868 3.706 -6.023 1.00 93.19 84 ASP A O 1
ATOM 700 N N . LEU A 1 85 ? 10.595 5.047 -7.289 1.00 94.25 85 LEU A N 1
ATOM 701 C CA . LEU A 1 85 ? 9.357 4.802 -6.541 1.00 94.25 85 LEU A CA 1
ATOM 702 C C . LEU A 1 85 ? 8.881 3.348 -6.653 1.00 94.25 85 LEU A C 1
ATOM 704 O O . LEU A 1 85 ? 8.375 2.807 -5.672 1.00 94.25 85 LEU A O 1
ATOM 708 N N . LEU A 1 86 ? 9.067 2.701 -7.807 1.00 94.38 86 LEU A N 1
ATOM 709 C CA . LEU A 1 86 ? 8.761 1.278 -7.987 1.00 94.38 86 LEU A CA 1
ATOM 710 C C . LEU A 1 86 ? 9.653 0.383 -7.123 1.00 94.38 86 LEU A C 1
ATOM 712 O O . LEU A 1 86 ? 9.149 -0.539 -6.487 1.00 94.38 86 LEU A O 1
ATOM 716 N N . LEU A 1 87 ? 10.948 0.687 -7.032 1.00 96.12 87 LEU A N 1
ATOM 717 C CA . LEU A 1 87 ? 11.870 -0.050 -6.164 1.00 96.12 87 LEU A CA 1
ATOM 718 C C . LEU A 1 87 ? 11.581 0.198 -4.675 1.00 96.12 87 LEU A C 1
ATOM 720 O O . LEU A 1 87 ? 11.647 -0.728 -3.870 1.00 96.12 87 LEU A O 1
ATOM 724 N N . ILE A 1 88 ? 11.198 1.422 -4.291 1.00 97.06 88 ILE A N 1
ATOM 725 C CA . ILE A 1 88 ? 10.758 1.710 -2.912 1.00 97.06 88 ILE A CA 1
ATOM 726 C C . ILE A 1 88 ? 9.465 0.961 -2.590 1.00 97.06 88 ILE A C 1
ATOM 728 O O . ILE A 1 88 ? 9.330 0.427 -1.490 1.00 97.06 88 ILE A O 1
ATOM 732 N N . LYS A 1 89 ? 8.528 0.898 -3.541 1.00 96.25 89 LYS A N 1
ATOM 733 C CA . LYS A 1 89 ? 7.316 0.092 -3.409 1.00 96.25 89 LYS A CA 1
ATOM 734 C C . LYS A 1 89 ? 7.660 -1.380 -3.186 1.00 96.25 89 LYS A C 1
ATOM 736 O O . LYS A 1 89 ? 7.140 -1.950 -2.231 1.00 96.25 89 LYS A O 1
ATOM 741 N N . LEU A 1 90 ? 8.536 -1.961 -4.010 1.00 97.31 90 LEU A N 1
ATOM 742 C CA . LEU A 1 90 ? 9.003 -3.339 -3.836 1.00 97.31 90 LEU A CA 1
ATOM 743 C C . LEU A 1 90 ? 9.549 -3.547 -2.423 1.00 97.31 90 LEU A C 1
ATOM 745 O O . LEU A 1 90 ? 9.080 -4.425 -1.711 1.00 97.31 90 LEU A O 1
ATOM 749 N N . TYR A 1 91 ? 10.447 -2.665 -1.979 1.00 97.81 91 TYR A N 1
ATOM 750 C CA . TYR A 1 91 ? 11.009 -2.723 -0.633 1.00 97.81 91 TYR A CA 1
ATOM 751 C C . TYR A 1 91 ? 9.939 -2.677 0.471 1.00 97.81 91 TYR A C 1
ATOM 753 O O . TYR A 1 91 ? 10.000 -3.467 1.409 1.00 97.81 91 TYR A O 1
ATOM 761 N N . PHE A 1 92 ? 8.937 -1.797 0.374 1.00 98.00 92 PHE A N 1
ATOM 762 C CA . PHE A 1 92 ? 7.859 -1.729 1.369 1.00 98.00 92 PHE A CA 1
ATOM 763 C C . PHE A 1 92 ? 6.972 -2.970 1.375 1.00 98.00 92 PHE A C 1
ATOM 765 O O . PHE A 1 92 ? 6.588 -3.427 2.448 1.00 98.00 92 PHE A O 1
ATOM 772 N N . VAL A 1 93 ? 6.673 -3.545 0.210 1.00 96.56 93 VAL A N 1
ATOM 773 C CA . VAL A 1 93 ? 5.929 -4.810 0.145 1.00 96.56 93 VAL A CA 1
ATOM 774 C C . VAL A 1 93 ? 6.771 -5.953 0.732 1.00 96.56 93 VAL A C 1
ATOM 776 O O . VAL A 1 93 ? 6.255 -6.744 1.517 1.00 96.56 93 VAL A O 1
ATOM 779 N N . SER A 1 94 ? 8.085 -5.979 0.489 1.00 96.94 94 SER A N 1
ATOM 780 C CA . SER A 1 94 ? 9.006 -6.917 1.149 1.00 96.94 94 SER A CA 1
ATOM 781 C C . SER A 1 94 ? 9.058 -6.734 2.672 1.00 96.94 94 SER A C 1
ATOM 783 O O . SER A 1 94 ? 9.204 -7.721 3.391 1.00 96.94 94 SER A O 1
ATOM 785 N N . CYS A 1 95 ? 8.896 -5.512 3.199 1.00 97.31 95 CYS A N 1
ATOM 786 C CA . CYS A 1 95 ? 8.746 -5.293 4.644 1.00 97.31 95 CYS A CA 1
ATOM 787 C C . CYS A 1 95 ? 7.494 -5.985 5.203 1.00 97.31 95 CYS A C 1
ATOM 789 O O . CYS A 1 95 ? 7.564 -6.554 6.291 1.00 97.31 95 CYS A O 1
ATOM 791 N N . LEU A 1 96 ? 6.377 -5.965 4.464 1.00 96.06 96 LEU A N 1
ATOM 792 C CA . LEU A 1 96 ? 5.133 -6.638 4.860 1.00 96.06 96 LEU A CA 1
ATOM 793 C C . LEU A 1 96 ? 5.286 -8.163 4.879 1.00 96.06 96 LEU A C 1
ATOM 795 O O . LEU A 1 96 ? 4.811 -8.808 5.808 1.00 96.06 96 LEU A O 1
ATOM 799 N N . ALA A 1 97 ? 5.996 -8.723 3.898 1.00 95.38 97 ALA A N 1
ATOM 800 C CA . ALA A 1 97 ? 6.295 -10.156 3.819 1.00 95.38 97 ALA A CA 1
ATOM 801 C C . ALA A 1 97 ? 7.373 -10.619 4.827 1.00 95.38 97 ALA A C 1
ATOM 803 O O . ALA A 1 97 ? 7.525 -11.809 5.094 1.00 95.38 97 ALA A O 1
ATOM 804 N N . ARG A 1 98 ? 8.136 -9.689 5.421 1.00 93.69 98 ARG A N 1
ATOM 805 C CA . ARG A 1 98 ? 9.187 -9.977 6.414 1.00 93.69 98 ARG A CA 1
ATOM 806 C C . ARG A 1 98 ? 9.033 -9.093 7.659 1.00 93.69 98 ARG A C 1
ATOM 808 O O . ARG A 1 98 ? 9.944 -8.320 7.961 1.00 93.69 98 ARG A O 1
ATOM 815 N N . PRO A 1 99 ? 7.934 -9.220 8.429 1.00 88.00 99 PRO A N 1
ATOM 816 C CA 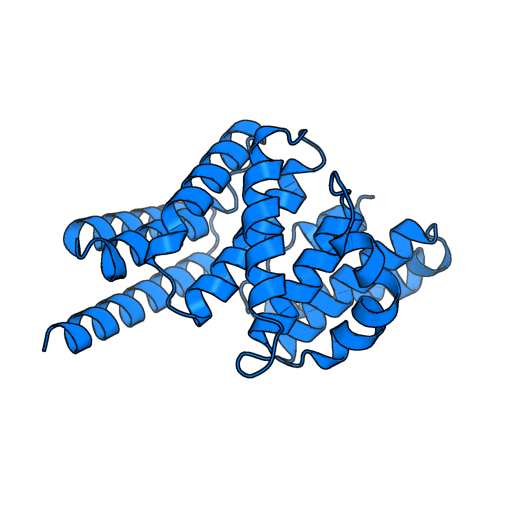. PRO A 1 99 ? 7.634 -8.325 9.554 1.00 88.00 99 PRO A CA 1
ATOM 817 C C . PRO A 1 99 ? 8.710 -8.346 10.648 1.00 88.00 99 PRO A C 1
ATOM 819 O O . PRO A 1 99 ? 8.936 -7.351 11.333 1.00 88.00 99 PRO A O 1
ATOM 822 N N . ILE A 1 100 ? 9.407 -9.475 10.802 1.00 85.69 100 ILE A N 1
ATOM 823 C CA . ILE A 1 100 ? 10.502 -9.658 11.755 1.00 85.69 100 ILE A CA 1
ATOM 824 C C . ILE A 1 100 ? 11.806 -9.692 10.951 1.00 85.69 100 ILE A C 1
ATOM 826 O O . ILE A 1 100 ? 12.245 -10.755 10.523 1.00 85.69 100 ILE A O 1
ATOM 830 N N . GLY A 1 101 ? 12.423 -8.532 10.710 1.00 84.88 101 GLY A N 1
ATOM 831 C CA . GLY A 1 101 ? 13.791 -8.480 10.170 1.00 84.88 101 GLY A CA 1
ATOM 832 C C . GLY A 1 101 ? 14.042 -7.560 8.978 1.00 84.88 101 GLY A C 1
ATOM 833 O O . GLY A 1 101 ? 15.163 -7.551 8.474 1.00 84.88 101 GLY A O 1
ATOM 834 N N . TYR A 1 102 ? 13.071 -6.764 8.522 1.00 93.19 102 TYR A N 1
ATOM 835 C CA . TYR A 1 102 ? 13.401 -5.663 7.610 1.00 93.19 102 TYR A CA 1
ATOM 836 C C . TYR A 1 102 ? 14.186 -4.554 8.329 1.00 93.19 102 TYR A C 1
ATOM 838 O O . TYR A 1 102 ? 14.122 -4.376 9.548 1.00 93.19 102 TYR A O 1
ATOM 846 N N . HIS A 1 103 ? 14.929 -3.763 7.556 1.00 94.62 103 HIS A N 1
ATOM 847 C CA . HIS A 1 103 ? 15.692 -2.626 8.070 1.00 94.62 103 HIS A CA 1
ATOM 848 C C . HIS A 1 103 ? 14.774 -1.465 8.499 1.00 94.62 103 HIS A C 1
ATOM 850 O O . HIS A 1 103 ? 14.516 -0.542 7.730 1.00 94.62 103 HIS A O 1
ATOM 856 N N . HIS A 1 104 ? 14.307 -1.485 9.749 1.00 95.12 104 HIS A N 1
ATOM 857 C CA . HIS A 1 104 ? 13.348 -0.512 10.289 1.00 95.12 104 HIS A CA 1
ATOM 858 C C . HIS A 1 104 ? 13.774 0.963 10.121 1.00 95.12 104 HIS A C 1
ATOM 860 O O . HIS A 1 104 ? 12.967 1.813 9.743 1.00 95.12 104 HIS A O 1
ATOM 866 N N . GLU A 1 105 ? 15.051 1.296 10.338 1.00 95.38 105 GLU A N 1
ATOM 867 C CA . GLU A 1 105 ? 15.547 2.671 10.149 1.00 95.38 105 GLU A CA 1
ATOM 868 C C . GLU A 1 105 ? 15.491 3.126 8.685 1.00 95.38 105 GLU A C 1
ATOM 870 O O . GLU A 1 105 ? 15.129 4.272 8.398 1.00 95.38 105 GLU A O 1
ATOM 875 N N . LEU A 1 106 ? 15.809 2.220 7.756 1.00 96.00 106 LEU A N 1
ATOM 876 C CA . LEU A 1 106 ? 15.749 2.473 6.320 1.00 96.00 106 LEU A CA 1
ATOM 877 C C . LEU A 1 106 ? 14.302 2.713 5.877 1.00 96.00 106 LEU A C 1
ATOM 879 O O . LEU A 1 106 ? 14.040 3.696 5.181 1.00 96.00 106 LEU A O 1
ATOM 883 N N . PHE A 1 107 ? 13.362 1.887 6.346 1.00 97.31 107 PHE A N 1
ATOM 884 C CA . PHE A 1 107 ? 11.931 2.095 6.124 1.00 97.31 107 PHE A CA 1
ATOM 885 C C . PHE A 1 107 ? 11.492 3.507 6.528 1.00 97.31 107 PHE A C 1
ATOM 887 O O . PHE A 1 107 ? 10.979 4.262 5.697 1.00 97.31 107 PHE A O 1
ATOM 894 N N . TRP A 1 108 ? 11.756 3.916 7.772 1.00 97.00 108 TRP A N 1
ATOM 895 C CA . TRP A 1 108 ? 11.336 5.233 8.254 1.00 97.00 108 TRP A CA 1
ATOM 896 C C . TRP A 1 108 ? 12.040 6.391 7.545 1.00 97.00 108 TRP A C 1
ATOM 898 O O . TRP A 1 108 ? 11.426 7.443 7.335 1.00 97.00 108 TRP A O 1
ATOM 908 N N . MET A 1 109 ? 13.307 6.221 7.159 1.00 96.19 109 MET A N 1
ATOM 909 C CA . MET A 1 109 ? 14.046 7.208 6.369 1.00 96.19 109 MET A CA 1
ATOM 910 C C . MET A 1 109 ? 13.386 7.432 5.001 1.00 96.19 109 MET A C 1
ATOM 912 O O . MET A 1 109 ? 13.094 8.583 4.647 1.00 96.19 109 MET A O 1
ATOM 916 N N . LEU A 1 110 ? 13.086 6.352 4.274 1.00 96.94 110 LEU A N 1
ATOM 917 C CA . LEU A 1 110 ? 12.420 6.406 2.970 1.00 96.94 110 LEU A CA 1
ATOM 918 C C . LEU A 1 110 ? 10.995 6.953 3.097 1.00 96.94 110 LEU A C 1
ATOM 920 O O . LEU A 1 110 ? 10.623 7.873 2.370 1.00 96.94 110 LEU A O 1
ATOM 924 N N . SER A 1 111 ? 10.233 6.459 4.071 1.00 96.75 111 SER A N 1
ATOM 925 C CA . SER A 1 111 ? 8.851 6.859 4.346 1.00 96.75 111 SER A CA 1
ATOM 926 C C . SER A 1 111 ? 8.715 8.370 4.602 1.00 96.75 111 SER A C 1
ATOM 928 O O . SER A 1 111 ? 7.948 9.069 3.930 1.00 96.75 111 SER A O 1
ATOM 930 N N . LYS A 1 112 ? 9.560 8.932 5.478 1.00 95.00 112 LYS A N 1
ATOM 931 C CA . LYS A 1 112 ? 9.596 10.384 5.742 1.00 95.00 112 LYS A CA 1
ATOM 932 C C . LYS A 1 112 ? 10.056 11.188 4.529 1.00 95.00 112 LYS A C 1
ATOM 934 O O . LYS A 1 112 ? 9.660 12.344 4.357 1.00 95.00 112 LYS A O 1
ATOM 939 N N . LYS A 1 113 ? 10.935 10.625 3.697 1.00 93.81 113 LYS A N 1
ATOM 940 C CA . LYS A 1 113 ? 11.368 11.273 2.457 1.00 93.81 113 LYS A CA 1
ATOM 941 C C . LYS A 1 113 ? 10.238 11.328 1.431 1.00 93.81 113 LYS A C 1
ATOM 943 O O . LYS A 1 113 ? 9.994 12.417 0.925 1.00 93.81 113 LYS A O 1
ATOM 948 N N . LEU A 1 114 ? 9.485 10.246 1.228 1.00 93.06 114 LEU A N 1
ATOM 949 C CA . LEU A 1 114 ? 8.314 10.234 0.339 1.00 93.06 114 LEU A CA 1
ATOM 950 C C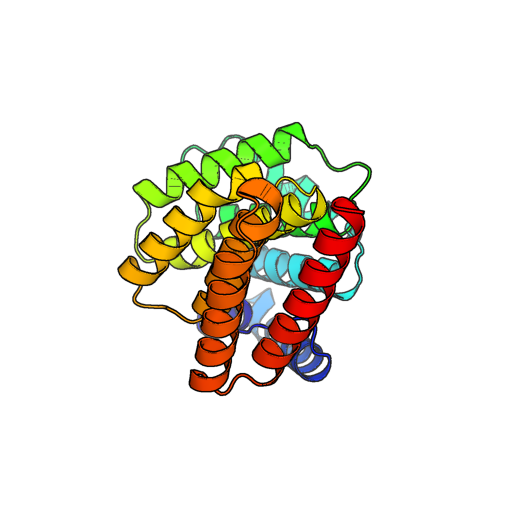 . LEU A 1 114 ? 7.315 11.337 0.690 1.00 93.06 114 LEU A C 1
ATOM 952 O O . LEU A 1 114 ? 6.879 12.069 -0.192 1.00 93.06 114 LEU A O 1
ATOM 956 N N . ILE A 1 115 ? 7.007 11.527 1.977 1.00 92.19 115 ILE A N 1
ATOM 957 C CA . ILE A 1 115 ? 6.093 12.599 2.399 1.00 92.19 115 ILE A CA 1
ATOM 958 C C . ILE A 1 115 ? 6.617 13.989 2.047 1.00 92.19 115 ILE A C 1
ATOM 960 O O . ILE A 1 115 ? 5.833 14.843 1.629 1.00 92.19 115 ILE A O 1
ATOM 964 N N . ARG A 1 116 ? 7.929 14.221 2.149 1.00 90.12 116 ARG A N 1
ATOM 965 C CA . ARG A 1 116 ? 8.530 15.492 1.722 1.00 90.12 116 ARG A CA 1
ATOM 966 C C . ARG A 1 116 ? 8.413 15.697 0.211 1.00 90.12 116 ARG A C 1
ATOM 968 O O . ARG A 1 116 ? 8.020 16.790 -0.189 1.00 90.12 116 ARG A O 1
ATOM 975 N N . GLU A 1 117 ? 8.660 14.658 -0.586 1.00 87.12 117 GLU A N 1
ATOM 976 C CA . GLU A 1 117 ? 8.542 14.680 -2.057 1.00 87.12 117 GLU A CA 1
ATOM 977 C C . GLU A 1 117 ? 7.128 15.040 -2.526 1.00 87.12 117 GLU A C 1
ATOM 979 O O . GLU A 1 117 ? 6.961 15.773 -3.498 1.00 87.12 117 GLU A O 1
ATOM 984 N N . THR A 1 118 ? 6.087 14.625 -1.789 1.00 85.50 118 THR A N 1
ATOM 985 C CA . THR A 1 118 ? 4.700 14.979 -2.151 1.00 85.50 118 THR A CA 1
ATOM 986 C C . THR A 1 118 ? 4.430 16.491 -2.180 1.00 85.50 118 THR A C 1
ATOM 988 O O . THR A 1 118 ? 3.400 16.910 -2.706 1.00 85.50 118 THR A O 1
ATOM 991 N N . ASN A 1 119 ? 5.296 17.322 -1.580 1.00 81.31 119 ASN A N 1
ATOM 992 C CA . ASN A 1 119 ? 5.160 18.784 -1.590 1.00 81.31 119 ASN A CA 1
ATOM 993 C C . ASN A 1 119 ? 5.645 19.434 -2.893 1.00 81.31 119 ASN A C 1
ATOM 995 O O . ASN A 1 119 ? 5.267 20.572 -3.160 1.00 81.31 119 ASN A O 1
ATOM 999 N N . SER A 1 120 ? 6.487 18.746 -3.662 1.00 76.81 120 SER A N 1
ATOM 1000 C CA . SER A 1 120 ? 7.147 19.268 -4.866 1.00 76.81 120 SER A CA 1
ATOM 1001 C C . SER A 1 120 ? 6.909 18.404 -6.106 1.00 76.81 120 SER A C 1
ATOM 1003 O O . SER A 1 120 ? 7.507 18.663 -7.145 1.00 76.81 120 SER A O 1
ATOM 1005 N N . SER A 1 121 ? 6.057 17.383 -6.002 1.00 69.81 121 SER A N 1
ATOM 1006 C CA . SER A 1 121 ? 5.778 16.437 -7.080 1.00 69.81 121 SER A CA 1
ATOM 1007 C C . SER A 1 121 ? 5.004 17.065 -8.237 1.00 69.81 121 SER A C 1
ATOM 1009 O O . SER A 1 121 ? 4.033 17.796 -8.017 1.00 69.81 121 SER A O 1
ATOM 1011 N N . ASP A 1 122 ? 5.378 16.698 -9.459 1.00 73.25 122 ASP A N 1
ATOM 1012 C CA . ASP A 1 122 ? 4.597 16.945 -10.670 1.00 73.25 122 ASP A CA 1
ATOM 1013 C C . ASP A 1 122 ? 3.482 15.897 -10.859 1.00 73.25 122 ASP A C 1
ATOM 1015 O O . ASP A 1 122 ? 3.346 14.942 -10.092 1.00 73.25 122 ASP A O 1
ATOM 1019 N N . LEU A 1 123 ? 2.643 16.087 -11.883 1.00 71.06 123 LEU A N 1
ATOM 1020 C CA . LEU A 1 123 ? 1.533 15.175 -12.184 1.00 71.06 123 LEU A CA 1
ATOM 1021 C C . LEU A 1 123 ? 2.001 13.757 -12.551 1.00 71.06 123 LEU A C 1
ATOM 1023 O O . LEU A 1 123 ? 1.287 12.797 -12.266 1.00 71.06 123 LEU A O 1
ATOM 1027 N N . GLU A 1 124 ? 3.179 13.626 -13.166 1.00 71.94 124 GLU A N 1
ATOM 1028 C CA . GLU A 1 124 ? 3.731 12.348 -13.624 1.00 71.94 124 GLU A CA 1
ATOM 1029 C C . GLU A 1 124 ? 4.129 11.459 -12.438 1.00 71.94 124 GLU A C 1
ATOM 1031 O O . GLU A 1 124 ? 3.734 10.294 -12.351 1.00 71.94 124 GLU A O 1
ATOM 1036 N N . THR A 1 125 ? 4.835 12.034 -11.466 1.00 79.56 125 THR A N 1
ATOM 1037 C CA . THR A 1 125 ? 5.270 11.328 -10.255 1.00 79.56 125 THR A CA 1
ATOM 1038 C C . THR A 1 125 ? 4.163 11.201 -9.210 1.00 79.56 125 THR A C 1
ATOM 1040 O O . THR A 1 125 ? 4.167 10.238 -8.437 1.00 79.56 125 THR A O 1
ATOM 1043 N N . ALA A 1 126 ? 3.177 12.109 -9.197 1.00 82.62 126 ALA A N 1
ATOM 1044 C CA . ALA A 1 126 ? 2.096 12.129 -8.208 1.00 82.62 126 ALA A CA 1
ATOM 1045 C C . ALA A 1 126 ? 1.347 10.794 -8.110 1.00 82.62 126 ALA A C 1
ATOM 1047 O O . ALA A 1 126 ? 1.014 10.352 -7.008 1.00 82.62 126 ALA A O 1
ATOM 1048 N N . TYR A 1 127 ? 1.094 10.129 -9.240 1.00 84.50 127 TYR A N 1
ATOM 1049 C CA . TYR A 1 127 ? 0.394 8.848 -9.238 1.00 84.50 127 TYR A CA 1
ATOM 1050 C C . TYR A 1 127 ? 1.200 7.761 -8.505 1.00 84.50 127 TYR A C 1
ATOM 1052 O O . TYR A 1 127 ? 0.680 7.101 -7.601 1.00 84.50 127 TYR A O 1
ATOM 1060 N N . MET A 1 128 ? 2.485 7.615 -8.835 1.00 87.25 128 MET A N 1
ATOM 1061 C CA . MET A 1 128 ? 3.358 6.627 -8.194 1.00 87.25 128 MET A CA 1
ATOM 1062 C C . MET A 1 128 ? 3.663 6.969 -6.738 1.00 87.25 128 MET A C 1
ATOM 1064 O O . MET A 1 128 ? 3.697 6.072 -5.892 1.00 87.25 128 MET A O 1
ATOM 1068 N N . LEU A 1 129 ? 3.787 8.256 -6.409 1.00 90.44 129 LEU A N 1
ATOM 1069 C CA . LEU A 1 129 ? 3.916 8.714 -5.028 1.00 90.44 129 LEU A CA 1
ATOM 1070 C C . LEU A 1 129 ? 2.702 8.311 -4.191 1.00 90.44 129 LEU A C 1
ATOM 1072 O O . LEU A 1 129 ? 2.892 7.766 -3.108 1.00 90.44 129 LEU A O 1
ATOM 1076 N N . LYS A 1 130 ? 1.470 8.489 -4.695 1.00 90.62 130 LYS A N 1
ATOM 1077 C CA . LYS A 1 130 ? 0.257 8.039 -3.984 1.00 90.62 130 LYS A CA 1
ATOM 1078 C C . LYS A 1 130 ? 0.318 6.551 -3.645 1.00 90.62 130 LYS A C 1
ATOM 1080 O O . LYS A 1 130 ? -0.001 6.167 -2.525 1.00 90.62 130 LYS A O 1
ATOM 1085 N N . ARG A 1 131 ? 0.735 5.710 -4.596 1.00 89.44 131 ARG A N 1
ATOM 1086 C CA . ARG A 1 131 ? 0.843 4.261 -4.366 1.00 89.44 131 ARG A CA 1
ATOM 1087 C C . ARG A 1 131 ? 1.888 3.926 -3.314 1.00 89.44 131 ARG A C 1
ATOM 1089 O O . ARG A 1 131 ? 1.586 3.223 -2.363 1.00 89.44 131 ARG A O 1
ATOM 1096 N N . THR A 1 132 ? 3.074 4.502 -3.452 1.00 94.00 132 THR A N 1
ATOM 1097 C CA . THR A 1 132 ? 4.196 4.231 -2.547 1.00 94.00 132 THR A CA 1
ATOM 1098 C C . THR A 1 132 ? 3.906 4.742 -1.127 1.00 94.00 132 THR A C 1
ATOM 1100 O O . THR A 1 132 ? 4.306 4.131 -0.139 1.00 94.00 132 THR A O 1
ATOM 1103 N N . VAL A 1 133 ? 3.156 5.844 -0.999 1.00 95.50 133 VAL A N 1
ATOM 1104 C CA . VAL A 1 133 ? 2.653 6.349 0.289 1.00 95.50 133 VAL A CA 1
ATOM 1105 C C . VAL A 1 133 ? 1.629 5.392 0.909 1.00 95.50 133 VAL A C 1
ATOM 1107 O O . VAL A 1 133 ? 1.667 5.199 2.123 1.00 95.50 133 VAL A O 1
ATOM 1110 N N . LEU A 1 134 ? 0.751 4.767 0.115 1.00 94.50 134 LEU A N 1
ATOM 1111 C CA . LEU A 1 134 ? -0.156 3.725 0.613 1.00 94.50 134 LEU A CA 1
ATOM 1112 C C . LEU A 1 134 ? 0.602 2.483 1.091 1.00 94.50 134 LEU A C 1
ATOM 1114 O O . LEU A 1 134 ? 0.291 1.977 2.164 1.00 94.50 134 LEU A O 1
ATOM 1118 N N . ASP A 1 135 ? 1.618 2.035 0.351 1.00 95.56 135 ASP A N 1
ATOM 1119 C CA . ASP A 1 135 ? 2.452 0.898 0.765 1.00 95.56 135 ASP A CA 1
ATOM 1120 C C . ASP A 1 135 ? 3.196 1.208 2.080 1.00 95.56 135 ASP A C 1
ATOM 1122 O O . ASP A 1 135 ? 3.260 0.375 2.980 1.00 95.56 135 ASP A O 1
ATOM 1126 N N . SER A 1 136 ? 3.671 2.448 2.254 1.00 97.38 136 SER A N 1
ATOM 1127 C CA . SER A 1 136 ? 4.232 2.905 3.534 1.00 97.38 136 SER A CA 1
ATOM 1128 C C . SER A 1 136 ? 3.209 2.871 4.674 1.00 97.38 136 SER A C 1
ATOM 1130 O O . SER A 1 136 ? 3.525 2.438 5.782 1.00 97.38 136 SER A O 1
ATOM 1132 N N . LEU A 1 137 ? 1.979 3.326 4.419 1.00 97.12 137 LEU A N 1
ATOM 1133 C CA . LEU A 1 137 ? 0.890 3.280 5.396 1.00 97.12 137 LEU A CA 1
ATOM 1134 C C . LEU A 1 137 ? 0.527 1.839 5.778 1.00 97.12 137 LEU A C 1
ATOM 1136 O O . LEU A 1 137 ? 0.228 1.598 6.943 1.00 97.12 137 LEU A O 1
ATOM 1140 N N . ALA A 1 138 ? 0.614 0.886 4.847 1.00 95.81 138 ALA A N 1
ATOM 1141 C CA . ALA A 1 138 ? 0.419 -0.532 5.140 1.00 95.81 138 ALA A CA 1
ATOM 1142 C C . ALA A 1 138 ? 1.493 -1.074 6.100 1.00 95.81 138 ALA A C 1
ATOM 1144 O O . ALA A 1 138 ? 1.158 -1.765 7.060 1.00 95.81 138 ALA A O 1
ATOM 1145 N N . VAL A 1 139 ? 2.769 -0.707 5.917 1.00 97.38 139 VAL A N 1
ATOM 1146 C CA . VAL A 1 139 ? 3.840 -1.096 6.858 1.00 97.38 139 VAL A CA 1
ATOM 1147 C C . VAL A 1 139 ? 3.617 -0.457 8.232 1.00 97.38 139 VAL A C 1
ATOM 1149 O O . VAL A 1 139 ? 3.699 -1.135 9.252 1.00 97.38 139 VAL A O 1
ATOM 1152 N N . GLN A 1 140 ? 3.248 0.828 8.283 1.00 96.88 140 GLN A N 1
ATOM 1153 C CA . GLN A 1 140 ? 2.925 1.502 9.550 1.00 96.88 140 GLN A CA 1
ATOM 1154 C C . GLN A 1 140 ? 1.712 0.867 10.244 1.00 96.88 140 GLN A C 1
ATOM 1156 O O . GLN A 1 140 ? 1.660 0.820 11.472 1.00 96.88 140 GLN A O 1
ATOM 1161 N N . TRP A 1 141 ? 0.730 0.393 9.476 1.00 95.50 141 TRP A N 1
ATOM 1162 C CA . TRP A 1 141 ? -0.417 -0.339 10.001 1.00 95.50 141 TRP A CA 1
ATOM 1163 C C . TRP A 1 141 ? 0.008 -1.683 10.600 1.00 95.50 141 TRP A C 1
ATOM 1165 O O . TRP A 1 141 ? -0.336 -1.959 11.748 1.00 95.50 141 TRP A O 1
ATOM 1175 N N . MET A 1 142 ? 0.825 -2.465 9.892 1.00 94.56 142 MET A N 1
ATOM 1176 C CA . MET A 1 142 ? 1.407 -3.710 10.409 1.00 94.56 142 MET A CA 1
ATOM 1177 C C . MET A 1 142 ? 2.164 -3.483 11.732 1.00 94.56 142 MET A C 1
ATOM 1179 O O . MET A 1 142 ? 2.013 -4.259 12.676 1.00 94.56 142 MET A O 1
ATOM 1183 N N . GLU A 1 143 ? 2.914 -2.382 11.843 1.00 94.56 143 GLU A N 1
ATOM 1184 C CA . GLU A 1 143 ? 3.602 -1.964 13.077 1.00 94.56 143 GLU A CA 1
ATOM 1185 C C . GLU A 1 143 ? 2.662 -1.411 14.172 1.00 94.56 143 GLU A C 1
ATOM 1187 O O . GLU A 1 143 ? 3.106 -1.137 15.289 1.00 94.56 143 GLU A O 1
ATOM 1192 N N . LYS A 1 144 ? 1.370 -1.209 13.879 1.00 94.56 144 LYS A N 1
ATOM 1193 C CA . LYS A 1 144 ? 0.392 -0.503 14.733 1.00 94.56 144 LYS A CA 1
ATOM 1194 C C . LYS A 1 144 ? 0.806 0.940 15.070 1.00 94.56 144 LYS A C 1
ATOM 1196 O O . LYS A 1 144 ? 0.386 1.512 16.080 1.00 94.56 144 LYS A O 1
ATOM 1201 N N . SER A 1 145 ? 1.582 1.572 14.192 1.00 96.12 145 SER A N 1
ATOM 1202 C CA . SER A 1 145 ? 2.109 2.939 14.303 1.00 96.12 145 SER A CA 1
ATOM 1203 C C . SER A 1 145 ? 1.057 4.016 13.966 1.00 96.12 145 SER A C 1
ATOM 1205 O O . SER A 1 145 ? 1.351 5.009 13.299 1.00 96.12 145 SER A O 1
ATOM 1207 N N . TYR A 1 146 ? -0.187 3.872 14.439 1.00 95.94 146 TYR A N 1
ATOM 1208 C CA . TYR A 1 146 ? -1.342 4.702 14.040 1.00 95.94 146 TYR A CA 1
ATOM 1209 C C . TYR A 1 146 ? -1.185 6.210 14.288 1.00 95.94 146 TYR A C 1
ATOM 1211 O O . TYR A 1 146 ? -1.787 7.029 13.590 1.00 95.94 146 TYR A O 1
ATOM 1219 N N . SER A 1 147 ? -0.368 6.601 15.269 1.00 96.19 147 SER A N 1
ATOM 1220 C CA . SER A 1 147 ? -0.067 8.009 15.572 1.00 96.19 147 SER A CA 1
ATOM 1221 C C . SER A 1 147 ? 0.648 8.734 14.431 1.00 96.19 147 SER A C 1
ATOM 1223 O O . SER A 1 147 ? 0.632 9.962 14.360 1.00 96.19 147 SER A O 1
ATOM 1225 N N . THR A 1 148 ? 1.254 7.982 13.515 1.00 96.75 148 THR A N 1
ATOM 1226 C CA . THR A 1 148 ? 2.030 8.527 12.402 1.00 96.75 148 THR A CA 1
ATOM 1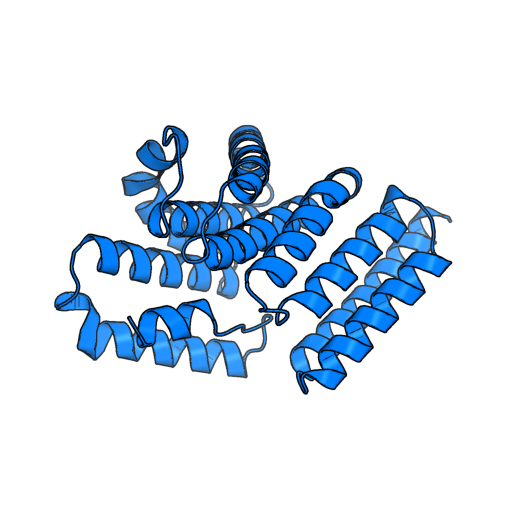227 C C . THR A 1 148 ? 1.205 8.753 11.136 1.00 96.75 148 THR A C 1
ATOM 1229 O O . THR A 1 148 ? 1.670 9.467 10.254 1.00 96.75 148 THR A O 1
ATOM 1232 N N . PHE A 1 149 ? -0.033 8.248 11.061 1.00 97.25 149 PHE A N 1
ATOM 1233 C CA . PHE A 1 149 ? -0.836 8.227 9.829 1.00 97.25 149 PHE A CA 1
ATOM 1234 C C . PHE A 1 149 ? -1.260 9.614 9.331 1.00 97.25 149 PHE A C 1
ATOM 1236 O O . PHE A 1 149 ? -1.341 9.841 8.125 1.00 97.25 149 PHE A O 1
ATOM 1243 N N . GLU A 1 150 ? -1.556 10.552 10.235 1.00 95.81 150 GLU A N 1
ATOM 1244 C CA . GLU A 1 150 ? -2.174 11.838 9.886 1.00 95.81 150 GLU A CA 1
ATOM 1245 C C . GLU A 1 150 ? -1.443 12.627 8.776 1.00 95.81 150 GLU A C 1
ATOM 1247 O O . GLU A 1 150 ? -2.110 13.047 7.822 1.00 95.81 150 GLU A O 1
ATOM 1252 N N . PRO A 1 151 ? -0.110 12.839 8.822 1.00 95.56 151 PRO A N 1
ATOM 1253 C CA . PRO A 1 151 ? 0.602 13.498 7.727 1.00 95.56 151 PRO A CA 1
ATOM 1254 C C . PRO A 1 151 ? 0.493 12.752 6.386 1.00 95.56 151 PRO A C 1
ATOM 1256 O O . PRO A 1 151 ? 0.407 13.405 5.346 1.00 95.56 151 PRO A O 1
ATOM 1259 N N . TYR A 1 152 ? 0.436 11.417 6.389 1.00 96.69 152 TYR A N 1
ATOM 1260 C CA . TYR A 1 152 ? 0.322 10.607 5.170 1.00 96.69 152 TYR A CA 1
ATOM 1261 C C . TYR A 1 152 ? -1.088 10.692 4.579 1.00 96.69 152 TYR A C 1
ATOM 1263 O O . TYR A 1 152 ? -1.239 10.934 3.383 1.00 96.69 152 TYR A O 1
ATOM 1271 N N . VAL A 1 153 ? -2.126 10.607 5.417 1.00 96.00 153 VAL A N 1
ATOM 1272 C CA . VAL A 1 153 ? -3.528 10.808 5.003 1.00 96.00 153 VAL A CA 1
ATOM 1273 C C . VAL A 1 153 ? -3.728 12.210 4.414 1.00 96.00 153 VAL A C 1
ATOM 1275 O O . VAL A 1 153 ? -4.367 12.368 3.370 1.00 96.00 153 VAL A O 1
ATOM 1278 N N . LYS A 1 154 ? -3.142 13.246 5.030 1.00 94.12 154 LYS A N 1
ATOM 1279 C CA . LYS A 1 154 ? -3.168 14.620 4.494 1.00 94.12 154 LYS A CA 1
ATOM 1280 C C . LYS A 1 154 ? -2.468 14.719 3.136 1.00 94.12 154 LYS A C 1
ATOM 1282 O O . LYS A 1 154 ? -3.021 15.325 2.216 1.00 94.12 154 LYS A O 1
ATOM 1287 N N . ALA A 1 155 ? -1.290 14.108 2.993 1.00 93.44 155 ALA A N 1
ATOM 1288 C CA . ALA A 1 155 ? -0.557 14.086 1.730 1.00 93.44 155 ALA A CA 1
ATOM 1289 C C . ALA A 1 155 ? -1.353 13.376 0.621 1.00 93.44 155 ALA A C 1
ATOM 1291 O O . ALA A 1 155 ? -1.488 13.923 -0.474 1.00 93.44 155 ALA A O 1
ATOM 1292 N N . MET A 1 156 ? -1.955 12.221 0.919 1.00 93.88 156 MET A N 1
ATOM 1293 C CA . MET A 1 156 ? -2.802 11.476 -0.018 1.00 93.88 156 MET A CA 1
ATOM 1294 C C . MET A 1 156 ? -4.005 12.291 -0.488 1.00 93.88 156 MET A C 1
ATOM 1296 O O . MET A 1 156 ? -4.250 12.374 -1.690 1.00 93.88 156 MET A O 1
ATOM 1300 N N . ASN A 1 157 ? -4.723 12.946 0.429 1.00 92.19 157 ASN A N 1
ATOM 1301 C CA . ASN A 1 157 ? -5.853 13.805 0.068 1.00 92.19 157 ASN A CA 1
ATOM 1302 C C . ASN A 1 157 ? -5.432 14.956 -0.857 1.00 92.19 157 ASN A C 1
ATOM 1304 O O . ASN A 1 157 ? -6.095 15.202 -1.865 1.00 92.19 157 ASN A O 1
ATOM 1308 N N . ARG A 1 158 ? -4.297 15.615 -0.578 1.00 89.69 158 ARG A N 1
ATOM 1309 C CA . ARG A 1 158 ? -3.754 16.649 -1.474 1.00 89.69 158 ARG A CA 1
ATOM 1310 C C . ARG A 1 158 ? -3.418 16.084 -2.853 1.00 89.69 158 ARG A C 1
ATOM 1312 O O . ARG A 1 158 ? -3.778 16.697 -3.854 1.00 89.69 158 ARG A O 1
ATOM 1319 N N . LEU A 1 159 ? -2.743 14.936 -2.916 1.00 88.62 159 LEU A N 1
ATOM 1320 C CA . LEU A 1 159 ? -2.362 14.315 -4.185 1.00 88.62 159 LEU A CA 1
ATOM 1321 C C . LEU A 1 159 ? -3.585 13.875 -5.002 1.00 88.62 159 LEU A C 1
ATOM 1323 O O . LEU A 1 159 ? -3.573 14.024 -6.222 1.00 88.62 159 LEU A O 1
ATOM 1327 N N . MET A 1 160 ? -4.649 13.370 -4.366 1.00 90.62 160 MET A N 1
ATOM 1328 C CA . MET A 1 160 ? -5.905 13.036 -5.056 1.00 90.62 160 MET A CA 1
ATOM 1329 C C . MET A 1 160 ? -6.558 14.279 -5.668 1.00 90.62 160 MET A C 1
ATOM 1331 O O . MET A 1 160 ? -6.947 14.243 -6.831 1.00 90.62 160 MET A O 1
ATOM 1335 N N . ILE A 1 161 ? -6.591 15.401 -4.939 1.00 88.44 161 ILE A N 1
ATOM 1336 C CA . ILE A 1 161 ? -7.086 16.682 -5.470 1.00 88.44 161 ILE A CA 1
ATOM 1337 C C . ILE A 1 161 ? -6.209 17.166 -6.634 1.00 88.44 161 ILE A C 1
ATOM 1339 O O . ILE A 1 161 ? -6.736 17.555 -7.671 1.00 88.44 161 ILE A O 1
ATOM 1343 N N . LEU A 1 162 ? -4.880 17.121 -6.494 1.00 84.44 162 LEU A N 1
ATOM 1344 C CA . LEU A 1 162 ? -3.954 17.565 -7.543 1.00 84.44 162 LEU A CA 1
ATOM 1345 C C . LEU A 1 162 ? -4.107 16.743 -8.830 1.00 84.44 162 LEU A C 1
ATOM 1347 O O . LEU A 1 162 ? -4.144 17.303 -9.919 1.00 84.44 162 LEU A O 1
ATOM 1351 N N . SER A 1 163 ? -4.206 15.420 -8.695 1.00 84.25 163 SER A N 1
ATOM 1352 C CA . SER A 1 163 ? -4.301 14.493 -9.830 1.00 84.25 163 SER A CA 1
ATOM 1353 C C . SER A 1 163 ? -5.722 14.292 -10.365 1.00 84.25 163 SER A C 1
ATOM 1355 O O . SER A 1 163 ? -5.875 13.642 -11.393 1.00 84.25 163 SER A O 1
ATOM 1357 N N . GLN A 1 164 ? -6.750 14.815 -9.681 1.00 87.31 164 GLN A N 1
ATOM 1358 C CA . GLN A 1 164 ? -8.171 14.530 -9.953 1.00 87.31 164 GLN A CA 1
ATOM 1359 C C . GLN A 1 164 ? -8.492 13.023 -9.997 1.00 87.31 164 GLN A C 1
ATOM 1361 O O . GLN A 1 164 ? -9.450 12.590 -10.633 1.00 87.31 164 GLN A O 1
ATOM 1366 N N . ASP A 1 165 ? -7.690 12.218 -9.301 1.00 86.94 165 ASP A N 1
ATOM 1367 C CA . ASP A 1 165 ? -7.830 10.770 -9.233 1.00 86.94 165 ASP A CA 1
ATOM 1368 C C . ASP A 1 165 ? -8.124 10.359 -7.791 1.00 86.94 165 ASP A C 1
ATOM 1370 O O . ASP A 1 165 ? -7.244 10.355 -6.920 1.00 86.94 165 ASP A O 1
ATOM 1374 N N . PHE A 1 166 ? -9.394 10.012 -7.587 1.00 90.31 166 PHE A N 1
ATOM 1375 C CA . PHE A 1 166 ? -10.003 9.674 -6.307 1.00 90.31 166 PHE A CA 1
ATOM 1376 C C . PHE A 1 166 ? -10.191 8.164 -6.110 1.00 90.31 166 PHE A C 1
ATOM 1378 O O . PHE A 1 166 ? -10.836 7.776 -5.139 1.00 90.31 166 PHE A O 1
ATOM 1385 N N . GLN A 1 167 ? -9.622 7.303 -6.967 1.00 88.12 167 GLN A N 1
ATOM 1386 C CA . GLN A 1 167 ? -9.802 5.844 -6.864 1.00 88.12 167 GLN A CA 1
ATOM 1387 C C . GLN A 1 167 ? -9.408 5.292 -5.482 1.00 88.12 167 GLN A C 1
ATOM 1389 O O . GLN A 1 167 ? -10.054 4.390 -4.962 1.00 88.12 167 GLN A O 1
ATOM 1394 N N . ASN A 1 168 ? -8.399 5.889 -4.840 1.00 90.62 168 ASN A N 1
ATOM 1395 C CA . ASN A 1 168 ? -7.923 5.477 -3.516 1.00 90.62 168 ASN A CA 1
ATOM 1396 C C . ASN A 1 168 ? -8.693 6.116 -2.343 1.00 90.62 168 ASN A C 1
ATOM 1398 O O . ASN A 1 168 ? -8.345 5.869 -1.188 1.00 90.62 168 ASN A O 1
ATOM 1402 N N . LYS A 1 169 ? -9.717 6.944 -2.596 1.00 95.19 169 LYS A N 1
ATOM 1403 C CA . LYS A 1 169 ? -10.455 7.663 -1.545 1.00 95.19 169 LYS A CA 1
ATOM 1404 C C . LYS A 1 169 ? -11.072 6.739 -0.483 1.00 95.19 169 LYS A C 1
ATOM 1406 O O . LYS A 1 169 ? -10.911 7.074 0.691 1.00 95.19 169 LYS A O 1
ATOM 1411 N N . PRO A 1 170 ? -11.690 5.590 -0.830 1.00 97.06 170 PRO A N 1
ATOM 1412 C CA . PRO A 1 170 ? -12.197 4.656 0.174 1.00 97.06 170 PRO A CA 1
ATOM 1413 C C . PRO A 1 170 ? -11.096 4.174 1.131 1.00 97.06 170 PRO A C 1
ATOM 1415 O O . PRO A 1 170 ? -11.265 4.202 2.344 1.00 97.06 170 PRO A O 1
ATOM 1418 N N . ILE A 1 171 ? -9.921 3.826 0.598 1.00 95.62 171 ILE A N 1
ATOM 1419 C CA . ILE A 1 171 ? -8.781 3.342 1.393 1.00 95.62 171 ILE A CA 1
ATOM 1420 C C . ILE A 1 171 ? -8.230 4.454 2.290 1.00 95.62 171 ILE A C 1
ATOM 1422 O O . ILE A 1 171 ? -7.954 4.229 3.464 1.00 95.62 171 ILE A O 1
ATOM 1426 N N . VAL A 1 172 ? -8.094 5.673 1.762 1.00 96.56 172 VAL A N 1
ATOM 1427 C CA . VAL A 1 172 ? -7.612 6.826 2.541 1.00 96.56 172 VAL A CA 1
ATOM 1428 C C . VAL A 1 172 ? -8.566 7.153 3.694 1.00 96.56 172 VAL A C 1
ATOM 1430 O O . VAL A 1 172 ? -8.104 7.472 4.788 1.00 96.56 172 VAL A O 1
ATOM 1433 N N . ASP A 1 173 ? -9.877 7.033 3.477 1.00 97.94 173 ASP A N 1
ATOM 1434 C CA . ASP A 1 173 ? -10.887 7.230 4.522 1.00 97.94 173 ASP A CA 1
ATOM 1435 C C . ASP A 1 173 ? -10.850 6.140 5.591 1.00 97.94 173 ASP A C 1
ATOM 1437 O O . ASP A 1 173 ? -10.939 6.453 6.777 1.00 97.94 173 ASP A O 1
ATOM 1441 N N . MET A 1 174 ? -10.657 4.883 5.184 1.00 97.94 174 MET A N 1
ATOM 1442 C CA . MET A 1 174 ? -10.460 3.760 6.101 1.00 97.94 174 MET A CA 1
ATOM 1443 C C . MET A 1 174 ? -9.217 3.973 6.983 1.00 97.94 174 MET A C 1
ATOM 1445 O O . MET A 1 174 ? -9.290 3.840 8.201 1.00 97.94 174 MET A O 1
ATOM 1449 N N . LEU A 1 175 ? -8.092 4.398 6.401 1.00 97.50 175 LEU A N 1
ATOM 1450 C CA . LEU A 1 175 ? -6.866 4.697 7.154 1.00 97.50 175 LEU A CA 1
ATOM 1451 C C . LEU A 1 175 ? -7.041 5.902 8.098 1.00 97.50 175 LEU A C 1
ATOM 1453 O O . LEU A 1 175 ? -6.523 5.905 9.218 1.00 97.50 175 LEU A O 1
ATOM 1457 N N . GLU A 1 176 ? -7.798 6.929 7.689 1.00 98.12 176 GLU A N 1
ATOM 1458 C CA . GLU A 1 176 ? -8.171 8.038 8.579 1.00 98.12 176 GLU A CA 1
ATOM 1459 C C . GLU A 1 176 ? -9.022 7.543 9.761 1.00 98.12 176 GLU A C 1
ATOM 1461 O O . GLU A 1 176 ? -8.839 8.007 10.895 1.00 98.12 176 GLU A O 1
ATOM 1466 N N . ALA A 1 177 ? -9.923 6.587 9.513 1.00 98.44 177 ALA A N 1
ATOM 1467 C CA . ALA A 1 177 ? -10.745 5.957 10.537 1.00 98.44 177 ALA A CA 1
ATOM 1468 C C . ALA A 1 177 ? -9.888 5.190 11.555 1.00 98.44 177 ALA A C 1
ATOM 1470 O O . ALA A 1 177 ? -10.032 5.442 12.750 1.00 98.44 177 ALA A O 1
ATOM 1471 N N . MET A 1 178 ? -8.929 4.375 11.101 1.00 97.81 178 MET A N 1
ATOM 1472 C CA . MET A 1 178 ? -7.985 3.646 11.966 1.00 97.81 178 MET A CA 1
ATOM 1473 C C . MET A 1 178 ? -7.187 4.584 12.876 1.00 97.81 178 MET A C 1
ATOM 1475 O O . MET A 1 178 ? -7.114 4.383 14.088 1.00 97.81 178 MET A O 1
ATOM 1479 N N . CYS A 1 179 ? -6.625 5.661 12.315 1.00 97.62 179 CYS A N 1
ATOM 1480 C CA . CYS A 1 179 ? -5.915 6.678 13.097 1.00 97.62 179 CYS A CA 1
ATOM 1481 C C . CYS A 1 179 ? -6.842 7.333 14.138 1.00 97.62 179 CYS A C 1
ATOM 1483 O O . CYS A 1 179 ? -6.470 7.540 15.296 1.00 97.62 179 CYS A O 1
ATOM 1485 N N . THR A 1 180 ? -8.077 7.640 13.744 1.00 98.31 180 THR A N 1
ATOM 1486 C CA . THR A 1 180 ? -9.072 8.244 14.637 1.00 98.31 180 THR A CA 1
ATOM 1487 C C . THR A 1 180 ? -9.485 7.293 15.764 1.00 98.31 180 THR A C 1
ATOM 1489 O O . THR A 1 180 ? -9.608 7.726 16.911 1.00 98.31 180 THR A O 1
ATOM 1492 N N . LEU A 1 181 ? -9.623 6.003 15.464 1.00 98.12 181 LEU A N 1
ATOM 1493 C CA . LEU A 1 181 ? -9.982 4.974 16.430 1.00 98.12 181 LEU A CA 1
ATOM 1494 C C . LEU A 1 181 ? -8.827 4.716 17.403 1.00 98.12 181 LEU A C 1
ATOM 1496 O O . LEU A 1 181 ? -8.940 5.000 18.592 1.00 98.12 181 LEU A O 1
ATOM 1500 N N . PHE A 1 182 ? -7.679 4.252 16.909 1.00 97.31 182 PHE A N 1
ATOM 1501 C CA . PHE A 1 182 ? -6.609 3.738 17.766 1.00 97.31 182 PHE A CA 1
ATOM 1502 C C . PHE A 1 182 ? -5.708 4.818 18.370 1.00 97.31 182 PHE A C 1
ATOM 1504 O O . PHE A 1 182 ? -5.216 4.644 19.486 1.00 97.31 182 PHE A O 1
ATOM 1511 N N . HIS A 1 183 ? -5.489 5.937 17.670 1.00 96.56 183 HIS A N 1
ATOM 1512 C CA . HIS A 1 183 ? -4.648 7.022 18.184 1.00 96.56 183 HIS A CA 1
ATOM 1513 C C . HIS A 1 183 ? -5.464 8.125 18.863 1.00 96.56 183 HIS A C 1
ATOM 1515 O O . HIS A 1 183 ? -5.129 8.522 19.978 1.00 96.56 183 HIS A O 1
ATOM 1521 N N . LYS A 1 184 ? -6.535 8.610 18.220 1.00 97.06 184 LYS A N 1
ATOM 1522 C CA . LYS A 1 184 ? -7.350 9.716 18.765 1.00 97.06 184 LYS A CA 1
ATOM 1523 C C . LYS A 1 184 ? -8.418 9.256 19.757 1.00 97.06 184 LYS A C 1
ATOM 1525 O O . LYS A 1 184 ? -8.966 10.106 20.451 1.00 97.06 184 LYS A O 1
ATOM 1530 N N . ARG A 1 185 ? -8.680 7.943 19.843 1.00 96.88 185 ARG A N 1
ATOM 1531 C CA . ARG A 1 185 ? -9.669 7.333 20.749 1.00 96.88 185 ARG A CA 1
ATOM 1532 C C . ARG A 1 185 ? -11.080 7.909 20.570 1.00 96.88 185 ARG A C 1
ATOM 1534 O O . ARG A 1 185 ? -11.845 8.001 21.521 1.00 96.88 185 ARG A O 1
ATOM 1541 N N . ASP A 1 186 ? -11.430 8.291 19.342 1.00 98.00 186 ASP A N 1
ATOM 1542 C CA . ASP A 1 186 ? -12.745 8.840 18.994 1.00 98.00 186 ASP A CA 1
ATOM 1543 C C . ASP A 1 186 ? -13.529 7.808 18.168 1.00 98.00 186 ASP A C 1
ATOM 1545 O O . ASP A 1 186 ? -13.536 7.827 16.932 1.00 98.00 186 ASP A O 1
ATOM 1549 N N . LYS A 1 187 ? -14.163 6.863 18.876 1.00 97.94 187 LYS A N 1
ATOM 1550 C CA . LYS A 1 187 ? -14.905 5.741 18.278 1.00 97.94 187 LYS A CA 1
ATOM 1551 C C . LYS A 1 187 ? -16.034 6.218 17.366 1.00 97.94 187 LYS A C 1
ATOM 1553 O O . LYS A 1 187 ? -16.178 5.721 16.251 1.00 97.94 187 LYS A O 1
ATOM 1558 N N . GLU A 1 188 ? -16.814 7.208 17.800 1.00 98.19 188 GLU A N 1
ATOM 1559 C CA . GLU A 1 188 ? -17.941 7.719 17.015 1.00 98.19 188 GLU A CA 1
ATOM 1560 C C . GLU A 1 188 ? -17.484 8.339 15.694 1.00 98.19 188 GLU A C 1
ATOM 1562 O O . GLU A 1 188 ? -18.083 8.097 14.641 1.00 98.19 188 GLU A O 1
ATOM 1567 N N . LYS A 1 189 ? -16.413 9.141 15.720 1.00 98.38 189 LYS A N 1
ATOM 1568 C CA . LYS A 1 189 ? -15.866 9.731 14.498 1.00 98.38 189 LYS A CA 1
ATOM 1569 C C . LYS A 1 189 ? -15.231 8.685 13.595 1.00 98.38 189 LYS A C 1
ATOM 1571 O O . LYS A 1 189 ? -15.404 8.789 12.381 1.00 98.38 189 LYS A O 1
ATOM 1576 N N . ALA A 1 190 ? -14.542 7.693 14.153 1.00 98.50 190 ALA A N 1
ATOM 1577 C CA . ALA A 1 190 ? -13.989 6.593 13.373 1.00 98.50 190 ALA A CA 1
ATOM 1578 C C . ALA A 1 190 ? -15.088 5.820 12.628 1.00 98.50 190 ALA A C 1
ATOM 1580 O O . ALA A 1 190 ? -14.965 5.615 11.424 1.00 98.50 190 ALA A O 1
ATOM 1581 N N . ILE A 1 191 ? -16.203 5.487 13.293 1.00 98.62 191 ILE A N 1
ATOM 1582 C CA . ILE A 1 191 ? -17.349 4.813 12.654 1.00 98.62 191 ILE A CA 1
ATOM 1583 C C . ILE A 1 191 ? -17.858 5.620 11.454 1.00 98.62 191 ILE A C 1
ATOM 1585 O O . ILE A 1 191 ? -17.987 5.065 10.364 1.00 98.62 191 ILE A O 1
ATOM 1589 N N . ARG A 1 192 ? -18.046 6.939 11.613 1.00 98.62 192 ARG A N 1
ATOM 1590 C CA . ARG A 1 192 ? -18.467 7.819 10.505 1.00 98.62 192 ARG A CA 1
ATOM 1591 C C . ARG A 1 192 ? -17.473 7.831 9.339 1.00 98.62 192 ARG A C 1
ATOM 1593 O O . ARG A 1 192 ? -17.886 7.970 8.190 1.00 98.62 192 ARG A O 1
ATOM 1600 N N . LEU A 1 193 ? -16.173 7.725 9.618 1.00 98.50 193 LEU A N 1
ATOM 1601 C CA . LEU A 1 193 ? -15.131 7.668 8.588 1.00 98.50 193 LEU A CA 1
ATOM 1602 C C . LEU A 1 193 ? -15.148 6.331 7.834 1.00 98.50 193 LEU A C 1
ATOM 1604 O O . LEU A 1 193 ? -15.087 6.353 6.606 1.00 98.50 193 LEU A O 1
ATOM 1608 N N . TYR A 1 194 ? -15.315 5.198 8.526 1.00 98.69 194 TYR A N 1
ATOM 1609 C CA . TYR A 1 194 ? -15.519 3.907 7.856 1.00 98.69 194 TYR A CA 1
ATOM 1610 C C . TYR A 1 194 ? -16.793 3.909 7.004 1.00 98.69 194 TYR A C 1
ATOM 1612 O O . TYR A 1 194 ? -16.750 3.483 5.855 1.00 98.69 194 TYR A O 1
ATOM 1620 N N . ASP A 1 195 ? -17.909 4.439 7.513 1.00 98.38 195 ASP A N 1
ATOM 1621 C CA . ASP A 1 195 ? -19.163 4.510 6.746 1.00 98.38 195 ASP A CA 1
ATOM 1622 C C . ASP A 1 195 ? -18.991 5.337 5.468 1.00 98.38 195 ASP A C 1
ATOM 1624 O O . ASP A 1 195 ? -19.450 4.946 4.394 1.00 98.38 195 ASP A O 1
ATOM 1628 N N . ARG A 1 196 ? -18.251 6.450 5.552 1.00 98.12 196 ARG A N 1
ATOM 1629 C CA . ARG A 1 196 ? -17.882 7.254 4.381 1.00 98.12 196 ARG A CA 1
ATOM 1630 C C . ARG A 1 196 ? -17.037 6.455 3.383 1.00 98.12 196 ARG A C 1
ATOM 1632 O O . ARG A 1 196 ? -17.291 6.550 2.183 1.00 98.12 196 ARG A O 1
ATOM 1639 N N . ALA A 1 197 ? -16.062 5.682 3.862 1.00 98.31 197 ALA A N 1
ATOM 1640 C CA . ALA A 1 197 ? -15.225 4.825 3.024 1.00 98.31 197 ALA A CA 1
ATOM 1641 C C . ALA A 1 197 ? -16.061 3.776 2.268 1.00 98.31 197 ALA A C 1
ATOM 1643 O O . ALA A 1 197 ? -15.906 3.626 1.056 1.00 98.31 197 ALA A O 1
ATOM 1644 N N . ILE A 1 198 ? -16.993 3.120 2.964 1.00 98.50 198 ILE A N 1
ATOM 1645 C CA . ILE A 1 198 ? -17.897 2.094 2.417 1.00 98.50 198 ILE A CA 1
ATOM 1646 C C . ILE A 1 198 ? -18.817 2.695 1.348 1.00 98.50 198 ILE A C 1
ATOM 1648 O O . ILE A 1 198 ? -18.858 2.194 0.226 1.00 98.50 198 ILE A O 1
ATOM 1652 N N . ILE A 1 199 ? -19.483 3.817 1.647 1.00 97.94 199 ILE A N 1
ATOM 1653 C CA . ILE A 1 199 ? -20.350 4.522 0.684 1.00 97.94 199 ILE A CA 1
ATOM 1654 C C . ILE A 1 199 ? -19.555 4.940 -0.560 1.00 97.94 199 ILE A C 1
ATOM 1656 O O . ILE A 1 199 ? -20.056 4.869 -1.682 1.00 97.94 199 ILE A O 1
ATOM 1660 N N . CYS A 1 200 ? -18.304 5.368 -0.383 1.00 97.25 200 CYS A N 1
ATOM 1661 C CA . CYS A 1 200 ? -17.441 5.731 -1.501 1.00 97.25 200 CYS A CA 1
ATOM 1662 C C . CYS A 1 200 ? -17.091 4.516 -2.380 1.00 97.25 200 CYS A C 1
ATOM 1664 O O . CYS A 1 200 ? -17.124 4.635 -3.603 1.00 97.25 200 CYS A O 1
ATOM 1666 N N . ALA A 1 201 ? -16.789 3.354 -1.787 1.00 97.06 201 ALA A N 1
ATOM 1667 C CA . ALA A 1 201 ? -16.538 2.119 -2.537 1.00 97.06 201 ALA A CA 1
ATOM 1668 C C . ALA A 1 201 ? -17.788 1.654 -3.310 1.00 97.06 201 ALA A C 1
ATOM 1670 O O . ALA A 1 201 ? -17.693 1.339 -4.499 1.00 97.06 201 ALA A O 1
ATOM 1671 N N . GLN A 1 202 ? -18.968 1.729 -2.682 1.00 96.56 202 GLN A N 1
ATOM 1672 C CA . GLN A 1 202 ? -20.263 1.469 -3.326 1.00 96.56 202 GLN A CA 1
ATOM 1673 C C . GLN A 1 202 ? -20.513 2.400 -4.516 1.00 96.56 202 GLN A C 1
ATOM 1675 O O . GLN A 1 202 ? -20.925 1.950 -5.583 1.00 96.56 202 GLN A O 1
ATOM 1680 N N . ALA A 1 203 ? -20.231 3.698 -4.363 1.00 96.69 203 ALA A N 1
ATOM 1681 C CA . ALA A 1 203 ? -20.394 4.681 -5.433 1.00 96.69 203 ALA A CA 1
ATOM 1682 C C . ALA A 1 203 ? -19.467 4.416 -6.632 1.00 96.69 203 ALA A C 1
ATOM 1684 O O . ALA A 1 203 ? -19.815 4.754 -7.763 1.00 96.69 203 ALA A O 1
ATOM 1685 N N . PHE A 1 204 ? -18.306 3.798 -6.403 1.00 93.75 204 PHE A N 1
ATOM 1686 C CA . PHE A 1 204 ? -17.414 3.334 -7.468 1.00 93.75 204 PHE A CA 1
ATOM 1687 C C . PHE A 1 204 ? -17.847 1.997 -8.085 1.00 93.75 204 PHE A C 1
ATOM 1689 O O . PHE A 1 204 ? -17.281 1.593 -9.098 1.00 93.75 204 PHE A O 1
ATOM 1696 N N . GLY A 1 205 ? -18.844 1.323 -7.506 1.00 94.88 205 GLY A N 1
ATOM 1697 C CA . GLY A 1 205 ? -19.274 -0.009 -7.923 1.00 94.88 205 GLY A CA 1
ATOM 1698 C C . GLY A 1 205 ? -18.258 -1.107 -7.597 1.00 94.88 205 GLY A C 1
ATOM 1699 O O . GLY A 1 205 ? -18.320 -2.177 -8.198 1.00 94.88 205 GLY A O 1
ATOM 1700 N N . ASP A 1 206 ? -17.316 -0.861 -6.678 1.00 94.94 206 ASP A N 1
ATOM 1701 C CA . ASP A 1 206 ? -16.282 -1.832 -6.314 1.00 94.94 206 ASP A CA 1
ATOM 1702 C C . ASP A 1 206 ? -16.699 -2.646 -5.080 1.00 94.94 206 ASP A C 1
ATOM 1704 O O . ASP A 1 206 ? -16.361 -2.319 -3.940 1.00 94.94 206 ASP A O 1
ATOM 1708 N N . GLN A 1 207 ? -17.440 -3.727 -5.331 1.00 95.06 207 GLN A N 1
ATOM 1709 C CA . GLN A 1 207 ? -17.963 -4.626 -4.293 1.00 95.06 207 GLN A CA 1
ATOM 1710 C C . GLN A 1 207 ? -16.857 -5.357 -3.517 1.00 95.06 207 GLN A C 1
ATOM 1712 O O . GLN A 1 207 ? -17.012 -5.625 -2.326 1.00 95.06 207 GLN A O 1
ATOM 1717 N N . VAL A 1 208 ? -15.726 -5.653 -4.168 1.00 95.69 208 VAL A N 1
ATOM 1718 C CA . VAL A 1 208 ? -14.567 -6.279 -3.512 1.00 95.69 208 VAL A CA 1
ATOM 1719 C C . VAL A 1 208 ? -13.996 -5.318 -2.476 1.00 95.69 208 VAL A C 1
ATOM 1721 O O . VAL A 1 208 ? -13.800 -5.687 -1.318 1.00 95.69 208 VAL A O 1
ATOM 1724 N N . LEU A 1 209 ? -13.762 -4.064 -2.873 1.00 95.62 209 LEU A N 1
ATOM 1725 C CA . LEU A 1 209 ? -13.233 -3.047 -1.970 1.00 95.62 209 LEU A CA 1
ATOM 1726 C C . LEU A 1 209 ? -14.211 -2.732 -0.831 1.00 95.62 209 LEU A C 1
ATOM 1728 O O . LEU A 1 209 ? -13.788 -2.607 0.317 1.00 95.62 209 LEU A O 1
ATOM 1732 N N . GLU A 1 210 ? -15.506 -2.636 -1.130 1.00 97.38 210 GLU A N 1
ATOM 1733 C CA . GLU A 1 210 ? -16.560 -2.448 -0.129 1.00 97.38 210 GLU A CA 1
ATOM 1734 C C . GLU A 1 210 ? -16.514 -3.539 0.951 1.00 97.38 210 GLU A C 1
ATOM 1736 O O . GLU A 1 210 ? -16.414 -3.226 2.141 1.00 97.38 210 GLU A O 1
ATOM 1741 N N . ALA A 1 211 ? -16.526 -4.812 0.540 1.00 97.00 211 ALA A N 1
ATOM 1742 C CA . ALA A 1 211 ? -16.499 -5.951 1.453 1.00 97.00 211 ALA A CA 1
ATOM 1743 C C . ALA A 1 211 ? -15.225 -5.976 2.312 1.00 97.00 211 ALA A C 1
ATOM 1745 O O . ALA A 1 211 ? -15.288 -6.258 3.511 1.00 97.00 211 ALA A O 1
ATOM 1746 N N . ARG A 1 212 ? -14.070 -5.624 1.729 1.00 95.94 212 ARG A N 1
ATOM 1747 C CA . ARG A 1 212 ? -12.798 -5.514 2.461 1.00 95.94 212 ARG A CA 1
ATOM 1748 C C . ARG A 1 212 ? -12.860 -4.439 3.548 1.00 95.94 212 ARG A C 1
ATOM 1750 O O . ARG A 1 212 ? -12.478 -4.716 4.681 1.00 95.94 212 ARG A O 1
ATOM 1757 N N . ILE A 1 213 ? -13.369 -3.246 3.230 1.00 98.00 213 ILE A N 1
ATOM 1758 C CA . ILE A 1 213 ? -13.475 -2.140 4.199 1.00 98.00 213 ILE A CA 1
ATOM 1759 C C . ILE A 1 213 ? -14.472 -2.482 5.315 1.00 98.00 213 ILE A C 1
ATOM 1761 O O . ILE A 1 213 ? -14.205 -2.183 6.479 1.00 98.00 213 ILE A O 1
ATOM 1765 N N . LEU A 1 214 ? -15.599 -3.121 4.981 1.00 98.19 214 LEU A N 1
ATOM 1766 C CA . LEU A 1 214 ? -16.569 -3.609 5.968 1.00 98.19 214 LEU A CA 1
ATOM 1767 C C . LEU A 1 214 ? -15.924 -4.596 6.947 1.00 98.19 214 LEU A C 1
ATOM 1769 O O . LEU A 1 214 ? -16.007 -4.397 8.159 1.00 98.19 214 LEU A O 1
ATOM 1773 N N . GLY A 1 215 ? -15.235 -5.613 6.425 1.00 97.88 215 GLY A N 1
ATOM 1774 C CA . GLY A 1 215 ? -14.550 -6.602 7.255 1.00 97.88 215 GLY A CA 1
ATOM 1775 C C . GLY A 1 215 ? -13.470 -5.982 8.143 1.00 97.88 215 GLY A C 1
ATOM 1776 O O . GLY A 1 215 ? -13.314 -6.388 9.294 1.00 97.88 215 GLY A O 1
ATOM 1777 N N . GLU A 1 216 ? -12.750 -4.974 7.647 1.00 97.31 216 GLU A N 1
ATOM 1778 C CA . GLU A 1 216 ? -11.731 -4.288 8.442 1.00 97.31 216 GLU A CA 1
ATOM 1779 C C . GLU A 1 216 ? -12.336 -3.429 9.556 1.00 97.31 216 GLU A C 1
ATOM 1781 O O . GLU A 1 216 ? -11.901 -3.509 10.702 1.00 97.31 216 GLU A O 1
ATOM 1786 N N . LYS A 1 217 ? -13.419 -2.695 9.265 1.00 98.31 217 LYS A N 1
ATOM 1787 C CA . LYS A 1 217 ? -14.181 -1.947 10.277 1.00 98.31 217 LYS A CA 1
ATOM 1788 C C . LYS A 1 217 ? -14.596 -2.847 11.445 1.00 98.31 217 LYS A C 1
ATOM 1790 O O . LYS A 1 217 ? -14.450 -2.455 12.601 1.00 98.31 217 LYS A O 1
ATOM 1795 N N . GLU A 1 218 ? -15.136 -4.030 11.157 1.00 98.31 218 GLU A N 1
ATOM 1796 C CA . GLU A 1 218 ? -15.587 -4.974 12.187 1.00 98.31 218 GLU A CA 1
ATOM 1797 C C . GLU A 1 218 ? -14.429 -5.463 13.069 1.00 98.31 218 GLU A C 1
ATOM 1799 O O . GLU A 1 218 ? -14.541 -5.457 14.299 1.00 98.31 218 GLU A O 1
ATOM 1804 N N . LYS A 1 219 ? -13.297 -5.834 12.456 1.00 97.69 219 LYS A N 1
ATOM 1805 C CA . LYS A 1 219 ? -12.086 -6.257 13.177 1.00 97.69 219 LYS A CA 1
ATOM 1806 C C . LYS A 1 219 ? -11.516 -5.143 14.047 1.00 97.69 219 LYS A C 1
ATOM 1808 O O . LYS A 1 219 ? -11.167 -5.389 15.206 1.00 97.69 219 LYS A O 1
ATOM 1813 N N . ASP A 1 220 ? -11.438 -3.934 13.505 1.00 97.44 220 ASP A N 1
ATOM 1814 C CA . ASP A 1 220 ? -10.866 -2.783 14.194 1.00 97.44 220 ASP A CA 1
ATOM 1815 C C . ASP A 1 220 ? -11.709 -2.376 15.406 1.00 97.44 220 ASP A C 1
ATOM 1817 O O . ASP A 1 220 ? -11.167 -2.148 16.489 1.00 97.44 220 ASP A O 1
ATOM 1821 N N . LEU A 1 221 ? -13.040 -2.352 15.265 1.00 98.06 221 LEU A N 1
ATOM 1822 C CA . LEU A 1 221 ? -13.949 -2.049 16.375 1.00 98.06 221 LEU A CA 1
ATOM 1823 C C . LEU A 1 221 ? -13.873 -3.102 17.482 1.00 98.06 221 LEU A C 1
ATOM 1825 O O . LEU A 1 221 ? -13.806 -2.733 18.654 1.00 98.06 221 LEU A O 1
ATOM 1829 N N . LYS A 1 222 ? -13.815 -4.389 17.119 1.00 97.62 222 LYS A N 1
ATOM 1830 C CA . LYS A 1 222 ? -13.636 -5.473 18.090 1.00 97.62 222 LYS A CA 1
ATOM 1831 C C . LYS A 1 222 ? -12.308 -5.339 18.840 1.00 97.62 222 LYS A C 1
ATOM 1833 O O . LYS A 1 222 ? -12.288 -5.375 20.066 1.00 97.62 222 LYS A O 1
ATOM 1838 N N . THR A 1 223 ? -11.213 -5.124 18.110 1.00 96.38 223 THR A N 1
ATOM 1839 C CA . THR A 1 223 ? -9.878 -4.926 18.701 1.00 96.38 223 THR A CA 1
ATOM 1840 C C . THR A 1 223 ? -9.872 -3.731 19.652 1.00 96.38 223 THR A C 1
ATOM 1842 O O . THR A 1 223 ? -9.279 -3.789 20.725 1.00 96.38 223 THR A O 1
ATOM 1845 N N . PHE A 1 224 ? -10.540 -2.639 19.280 1.00 96.19 224 PHE A N 1
ATOM 1846 C CA . PHE A 1 224 ? -10.634 -1.450 20.117 1.00 96.19 224 PHE A CA 1
ATOM 1847 C C . PHE A 1 224 ? -11.387 -1.713 21.430 1.00 96.19 224 PHE A C 1
ATOM 1849 O O . PHE A 1 224 ? -10.917 -1.293 22.483 1.00 96.19 224 PHE A O 1
ATOM 1856 N N . GLU A 1 225 ? -12.506 -2.438 21.383 1.00 95.19 225 GLU A N 1
ATOM 1857 C CA . GLU A 1 225 ? -13.284 -2.820 22.573 1.00 95.19 225 GLU A CA 1
ATOM 1858 C C . GLU A 1 225 ? -12.490 -3.733 23.521 1.00 95.19 225 GLU A C 1
ATOM 1860 O O . GLU A 1 225 ? -12.530 -3.551 24.739 1.00 95.19 225 GLU A O 1
ATOM 1865 N N . GLU A 1 226 ? -11.709 -4.666 22.971 1.00 95.06 226 GLU A N 1
ATOM 1866 C CA . GLU A 1 226 ? -10.802 -5.524 23.746 1.00 95.06 226 GLU A CA 1
ATOM 1867 C C . GLU A 1 226 ? -9.679 -4.727 24.434 1.00 95.06 226 GLU A C 1
ATOM 1869 O O . GLU A 1 226 ? -9.218 -5.124 25.498 1.00 95.06 226 GLU A O 1
ATOM 1874 N N . MET A 1 227 ? -9.246 -3.595 23.865 1.00 90.56 227 MET A N 1
ATOM 1875 C CA . MET A 1 227 ? -8.251 -2.707 24.487 1.00 90.56 227 MET A CA 1
ATOM 1876 C C . MET A 1 227 ? -8.827 -1.824 25.606 1.00 90.56 227 MET A C 1
ATOM 1878 O O . MET A 1 227 ? -8.048 -1.260 26.376 1.00 90.56 227 MET A O 1
ATOM 1882 N N . GLU A 1 228 ? -10.149 -1.630 25.647 1.00 82.94 228 GLU A N 1
ATOM 1883 C CA . GLU A 1 228 ? -10.844 -0.840 26.676 1.00 82.94 228 GLU A CA 1
ATOM 1884 C C . GLU A 1 228 ? -11.353 -1.690 27.854 1.00 82.94 228 GLU A C 1
ATOM 1886 O O . GLU A 1 228 ? -11.740 -1.124 28.879 1.00 82.94 228 GLU A O 1
ATOM 1891 N N . SER A 1 229 ? -11.351 -3.019 27.705 1.00 74.06 229 SER A N 1
ATOM 1892 C CA . SER A 1 229 ? -11.775 -4.001 28.718 1.00 74.06 229 SER A CA 1
ATOM 1893 C C . SER A 1 229 ? -10.654 -4.342 29.700 1.00 74.06 229 SER A C 1
ATOM 1895 O O . SER A 1 229 ? -10.966 -4.493 30.904 1.00 74.06 229 SER A O 1
#

Solvent-accessible surface area (backbone atoms only — not comparable to full-atom values): 12478 Å² total; per-residue (Å²): 111,73,66,59,52,45,65,66,69,62,77,42,91,87,35,67,72,44,44,50,56,50,49,57,52,48,50,54,40,58,78,74,44,41,91,78,45,58,69,75,56,40,53,43,52,51,34,51,49,24,33,47,47,14,64,75,67,48,37,34,71,61,36,46,70,61,45,72,73,54,41,70,61,52,75,72,52,91,73,80,52,67,57,45,41,39,50,52,35,27,52,35,42,30,35,62,38,32,77,86,78,51,62,62,69,59,52,54,54,51,50,59,46,53,63,57,47,68,78,75,54,53,80,80,47,40,60,53,48,48,52,35,52,49,43,44,50,51,44,36,53,76,70,64,45,39,80,64,42,62,67,55,48,52,50,47,56,51,47,26,65,75,64,72,50,61,88,60,47,30,60,48,29,38,54,51,13,49,25,29,33,78,53,67,66,35,58,72,61,14,52,56,28,38,51,50,14,36,54,47,21,55,74,72,68,35,64,68,60,24,52,51,52,53,56,47,52,54,52,52,53,51,54,52,53,65,73,74,106

Radius of gyration: 17.67 Å; Cα contacts (8 Å, |Δi|>4): 228; chains: 1; bounding box: 42×35×56 Å

Mean predicted aligned error: 3.67 Å

pLDDT: mean 92.94, std 6.15, range [58.62, 98.69]

Sequence (229 aa):
LILKDKLIKFQTYGDDDRIQVKEELFERVYEHYYDSLPEDEQIAVSALQASFDVFVSEDAGFGDALLDEYFEQVKIRKNYSVNDLLLIKLYFVSCLARPIGYHHELFWMLSKKLIRETNSSDLETAYMLKRTVLDSLAVQWMEKSYSTFEPYVKAMNRLMILSQDFQNKPIVDMLEAMCTLFHKRDKEKAIRLYDRAIICAQAFGDQVLEARILGEKEKDLKTFEEMES